Protein AF-A0A1A9VAU0-F1 (afdb_monomer_lite)

Radius of gyration: 25.45 Å; chains: 1; bounding box: 60×45×72 Å

pLDDT: mean 81.39, std 11.93, range [35.34, 95.38]

Secondary structure (DSSP, 8-state):
------HHHHHHHHHHHHHPPP-S---HHHHHHHHHHHHHHHHHTT-S-SS-EEEEEEES--SS--HHHHHHHT-TBTTB-SEEEEEEEE-S--S-HHHHHHHHHHTT--EEEE--TTTHHHHHTTHHHHHHHHHHHTTT----EEPPPEETT--HHHHHHHHHHHHHHHHHHHHHHHHHHGGGGGSHHHHHHHHHHHHHHHHTS-S--TT--EE--EE--------EEEEEEEEEETTTEEEEEEEEEE--

Organism: Glossina austeni (NCBI:txid7395)

Foldseek 3Di:
DQDDPDPVSVVVVVVVVVPDDDDDDDDPVVVLLVLLVVVVVCCVVVSDPVAQAEDEAEEQADPALPVVSCVVRAVPDPPHGRYAYEYEHEEDDHPHPPNSQVNRVVRQFYYYYHHDPVCCVVRVCVRVVSSCVVVLVVVPDWDKDKDDKDWPDDDVVVVVVVVVVVVVVLVVVLVVVCVVPPPVCVPPVNVVVSVVVVVVVVVPPDPPDPPTDIDMDIDIDDHDPFDFDFDFDQDQDPVPDTDTDTDTDGDD

InterPro domains:
  IPR002035 von Willebrand factor, type A [PS50234] (1-128)
  IPR036465 von Willebrand factor A-like domain superfamily [G3DSA:3.40.50.410] (2-128)
  IPR036465 von Willebrand factor A-like domain superfamily [SSF53300] (8-119)
  IPR051173 Voltage-dependent calcium channel subunit alpha-2/delta [PTHR10166] (4-236)

Sequence (252 aa):
MKPKANLGNVRELKEGIESVKTASIANFSAALTKAFEVLEQYKLDQRGSQCNQAIMIVSDGAPFSYEEIFEQYNWRELPYKPVRVFTYLIGKEVADVKDIKWMACANQGYYVHLMDTAEVREMVLNYIPVMARPLVLGRHDHPVIWTQVYADFVDLEMSDYLWQMKQNEDQREDILEYRRIGFRMLEPLEVRRREYRRMKEAWDQPTDSEAYQFLTTVSMPVYDRRTNANITELVLINEALWELRTREVLDQ

Structure (mmCIF, N/CA/C/O backbone):
data_AF-A0A1A9VAU0-F1
#
_entry.id   AF-A0A1A9VAU0-F1
#
loop_
_atom_site.group_PDB
_atom_site.id
_atom_site.type_symbol
_atom_site.label_atom_id
_atom_site.label_alt_id
_atom_site.label_comp_id
_atom_site.label_asym_id
_atom_site.label_entity_id
_atom_site.label_seq_id
_atom_site.pdbx_PDB_ins_code
_atom_site.Cartn_x
_atom_site.Cartn_y
_atom_site.Cartn_z
_atom_site.occupancy
_atom_site.B_iso_or_equiv
_atom_site.auth_seq_id
_atom_site.auth_comp_id
_atom_site.auth_asym_id
_atom_site.auth_atom_id
_atom_site.pdbx_PDB_model_num
ATOM 1 N N . MET A 1 1 ? 1.160 10.003 -16.240 1.00 47.25 1 MET A N 1
ATOM 2 C CA . MET A 1 1 ? 1.410 8.546 -16.317 1.00 47.25 1 MET A CA 1
ATOM 3 C C . MET A 1 1 ? 0.761 7.909 -15.089 1.00 47.25 1 MET A C 1
ATOM 5 O O . MET A 1 1 ? 0.902 8.487 -14.023 1.00 47.25 1 MET A O 1
ATOM 9 N N . LYS A 1 2 ? -0.041 6.838 -15.218 1.00 59.38 2 LYS A N 1
ATOM 10 C CA . LYS A 1 2 ? -0.690 6.185 -14.058 1.00 59.38 2 LYS A CA 1
ATOM 11 C C . LYS A 1 2 ? 0.339 5.256 -13.387 1.00 59.38 2 LYS A C 1
ATOM 13 O O . LYS A 1 2 ? 0.771 4.330 -14.078 1.00 59.38 2 LYS A O 1
ATOM 18 N N . PRO A 1 3 ? 0.756 5.466 -12.123 1.00 66.25 3 PRO A N 1
ATOM 19 C CA . PRO A 1 3 ? 1.647 4.528 -11.452 1.00 66.25 3 PRO A CA 1
ATOM 20 C C . PRO A 1 3 ? 0.896 3.213 -11.231 1.00 66.25 3 PRO A C 1
ATOM 22 O O . PRO A 1 3 ? -0.146 3.170 -10.581 1.00 66.25 3 PRO A O 1
ATOM 25 N N . LYS A 1 4 ? 1.396 2.144 -11.847 1.00 79.62 4 LYS A N 1
ATOM 26 C CA . LYS A 1 4 ? 0.910 0.772 -11.666 1.00 79.62 4 LYS A CA 1
ATOM 27 C C . LYS A 1 4 ? 1.929 0.002 -10.840 1.00 79.62 4 LYS A C 1
ATOM 29 O O . LYS A 1 4 ? 3.118 0.285 -10.944 1.00 79.62 4 LYS A O 1
ATOM 34 N N . ALA A 1 5 ? 1.499 -0.986 -10.067 1.00 82.88 5 ALA A N 1
ATOM 35 C CA . ALA A 1 5 ? 2.411 -1.884 -9.360 1.00 82.88 5 ALA A CA 1
ATOM 36 C C . ALA A 1 5 ? 3.036 -2.907 -10.334 1.00 82.88 5 ALA A C 1
ATOM 38 O O . ALA A 1 5 ? 2.771 -4.102 -10.260 1.00 82.88 5 ALA A O 1
ATOM 39 N N . ASN A 1 6 ? 3.817 -2.417 -11.296 1.00 85.44 6 ASN A N 1
ATOM 40 C CA . ASN A 1 6 ? 4.619 -3.237 -12.201 1.00 85.44 6 ASN A CA 1
ATOM 41 C C . ASN A 1 6 ? 5.951 -3.587 -11.522 1.00 85.44 6 ASN A C 1
ATOM 43 O O . ASN A 1 6 ? 6.397 -2.833 -10.659 1.00 85.44 6 ASN A O 1
ATOM 47 N N . LEU A 1 7 ? 6.622 -4.657 -11.964 1.00 81.62 7 LEU A N 1
ATOM 48 C CA . LEU A 1 7 ? 7.909 -5.097 -11.398 1.00 81.62 7 LEU A CA 1
ATOM 49 C C . LEU A 1 7 ? 8.933 -3.953 -11.273 1.00 81.62 7 LEU A C 1
ATOM 51 O O . LEU A 1 7 ? 9.519 -3.784 -10.210 1.00 81.62 7 LEU A O 1
ATOM 55 N N . GLY A 1 8 ? 9.062 -3.103 -12.300 1.00 81.25 8 GLY A N 1
ATOM 56 C CA . GLY A 1 8 ? 9.954 -1.936 -12.258 1.00 81.25 8 GLY A CA 1
ATOM 57 C C . GLY A 1 8 ? 9.592 -0.911 -11.174 1.00 81.25 8 GLY A C 1
ATOM 58 O O . GLY A 1 8 ? 10.460 -0.480 -10.427 1.00 81.25 8 GLY A O 1
ATOM 59 N N . ASN A 1 9 ? 8.307 -0.580 -11.021 1.00 87.44 9 ASN A N 1
ATOM 60 C CA . ASN A 1 9 ? 7.860 0.391 -10.013 1.00 87.44 9 ASN A CA 1
ATOM 61 C C . ASN A 1 9 ? 7.952 -0.182 -8.590 1.00 87.44 9 ASN A C 1
ATOM 63 O O . ASN A 1 9 ? 8.234 0.543 -7.642 1.00 87.44 9 ASN A O 1
ATOM 67 N N . VAL A 1 10 ? 7.697 -1.486 -8.429 1.00 86.94 10 VAL A N 1
ATOM 68 C CA . VAL A 1 10 ? 7.873 -2.182 -7.145 1.00 86.94 10 VAL A CA 1
ATOM 69 C C . VAL A 1 10 ? 9.343 -2.177 -6.745 1.00 86.94 10 VAL 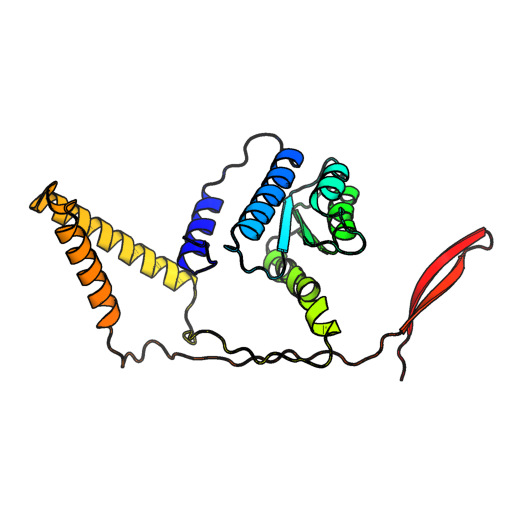A C 1
ATOM 71 O O . VAL A 1 10 ? 9.652 -1.939 -5.582 1.00 86.94 10 VAL A O 1
ATOM 74 N N . ARG A 1 11 ? 10.248 -2.407 -7.698 1.00 84.75 11 ARG A N 1
ATOM 75 C CA . ARG A 1 11 ? 11.689 -2.331 -7.468 1.00 84.75 11 ARG A CA 1
ATOM 76 C C . ARG A 1 11 ? 12.132 -0.927 -7.062 1.00 84.75 11 ARG A C 1
ATOM 78 O O . ARG A 1 11 ? 12.793 -0.791 -6.041 1.00 84.75 11 ARG A O 1
ATOM 85 N N . GLU A 1 12 ? 11.709 0.102 -7.794 1.00 87.31 12 GLU A N 1
ATOM 86 C CA . GLU A 1 12 ? 12.006 1.501 -7.451 1.00 87.31 12 GLU A CA 1
ATOM 87 C C . GLU A 1 12 ? 11.526 1.844 -6.031 1.00 87.31 12 GLU A C 1
ATOM 89 O O . GLU A 1 12 ? 12.237 2.481 -5.257 1.00 87.31 12 GLU A O 1
ATOM 94 N N . LEU A 1 13 ? 10.343 1.354 -5.645 1.00 89.50 13 LEU A N 1
ATOM 95 C CA . LEU A 1 13 ? 9.834 1.521 -4.287 1.00 89.50 13 LEU A CA 1
ATOM 96 C C . LEU A 1 13 ? 10.702 0.801 -3.242 1.00 89.50 13 LEU A C 1
ATOM 98 O O . LEU A 1 13 ? 10.943 1.369 -2.179 1.00 89.50 13 LEU A O 1
ATOM 102 N N . LYS A 1 14 ? 11.172 -0.423 -3.521 1.00 88.69 14 LYS A N 1
ATOM 103 C CA . LYS A 1 14 ? 12.074 -1.169 -2.623 1.00 88.69 14 LYS A CA 1
ATOM 104 C C . LYS A 1 14 ? 13.391 -0.421 -2.413 1.00 88.69 14 LYS A C 1
ATOM 106 O O . LYS A 1 14 ? 13.768 -0.187 -1.269 1.00 88.69 14 LYS A O 1
ATOM 111 N N . GLU A 1 15 ? 14.032 0.014 -3.497 1.00 87.94 15 GLU A N 1
ATOM 112 C CA . GLU A 1 15 ? 15.275 0.800 -3.452 1.00 87.94 15 GLU A CA 1
ATOM 113 C C . GLU A 1 15 ? 15.063 2.124 -2.693 1.00 87.94 15 GLU A C 1
ATOM 115 O O . GLU A 1 15 ? 15.885 2.534 -1.870 1.00 87.94 15 GLU A O 1
ATOM 120 N N . GLY A 1 16 ? 13.907 2.763 -2.900 1.00 88.12 16 GLY A N 1
ATOM 121 C CA . GLY A 1 16 ? 13.492 3.940 -2.147 1.00 88.12 16 GLY A CA 1
ATOM 122 C C . GLY A 1 16 ? 13.400 3.671 -0.644 1.00 88.12 16 GLY A C 1
ATOM 123 O O . GLY A 1 16 ? 13.968 4.436 0.133 1.00 88.12 16 GLY A O 1
ATOM 124 N N . ILE A 1 17 ? 12.747 2.579 -0.231 1.00 89.50 17 ILE A N 1
ATOM 125 C CA . ILE A 1 17 ? 12.590 2.190 1.182 1.00 89.50 17 ILE A CA 1
ATOM 126 C C . ILE A 1 17 ? 13.943 1.890 1.839 1.00 89.50 17 ILE A C 1
ATOM 128 O O . ILE A 1 17 ? 14.163 2.321 2.967 1.00 89.50 17 ILE A O 1
ATOM 132 N N . GLU A 1 18 ? 14.866 1.221 1.146 1.00 87.88 18 GLU A N 1
ATOM 133 C CA . GLU A 1 18 ? 16.217 0.953 1.666 1.00 87.88 18 GLU A CA 1
ATOM 134 C C . GLU A 1 18 ? 17.011 2.238 1.940 1.00 87.88 18 GLU A C 1
ATOM 136 O O . GLU A 1 18 ? 17.831 2.291 2.859 1.00 87.88 18 GLU A O 1
ATOM 141 N N . SER A 1 19 ? 16.749 3.301 1.171 1.00 85.31 19 SER A N 1
ATOM 142 C CA . SER A 1 19 ? 17.399 4.602 1.352 1.00 85.31 19 SER A CA 1
ATOM 143 C C . SER A 1 19 ? 16.814 5.441 2.501 1.00 85.31 19 SER A C 1
ATOM 145 O O . SER A 1 19 ? 17.446 6.409 2.943 1.00 85.31 19 SER A O 1
ATOM 147 N N . VAL A 1 20 ? 15.621 5.091 3.002 1.00 85.12 20 VAL A N 1
ATOM 148 C CA . VAL A 1 20 ? 14.928 5.848 4.052 1.00 85.12 20 VAL A CA 1
ATOM 149 C C . VAL A 1 20 ? 15.643 5.668 5.387 1.00 85.12 20 VAL A C 1
ATOM 151 O O . VAL A 1 20 ? 15.749 4.574 5.933 1.00 85.12 20 VAL A O 1
ATOM 154 N N . LYS A 1 21 ? 16.089 6.787 5.963 1.00 82.12 21 LYS A N 1
ATOM 155 C CA . LYS A 1 21 ? 16.628 6.842 7.324 1.00 82.12 21 LYS A CA 1
ATOM 156 C C . LYS A 1 21 ? 15.571 7.391 8.268 1.00 82.12 21 LYS A C 1
ATOM 158 O O . LYS A 1 21 ? 14.966 8.426 7.993 1.00 82.12 21 LYS A O 1
ATOM 163 N N . THR A 1 22 ? 15.382 6.731 9.403 1.00 77.75 22 THR A N 1
ATOM 164 C CA . THR A 1 22 ? 14.507 7.217 10.471 1.00 77.75 22 THR A CA 1
ATOM 165 C C . THR A 1 22 ? 15.122 8.463 11.102 1.00 77.75 22 THR A C 1
ATOM 167 O O . THR A 1 22 ? 16.218 8.402 11.662 1.00 77.75 22 THR A O 1
ATOM 170 N N . ALA A 1 23 ? 14.429 9.594 11.015 1.00 69.00 23 ALA A N 1
ATOM 171 C CA . ALA A 1 23 ? 14.831 10.833 11.663 1.00 69.00 23 ALA A CA 1
ATOM 172 C C . ALA A 1 23 ? 13.635 11.439 12.403 1.00 69.00 23 ALA A C 1
ATOM 174 O O . ALA A 1 23 ? 12.563 11.603 11.824 1.00 69.00 23 ALA A O 1
ATOM 175 N N . SER A 1 24 ? 13.859 11.833 13.661 1.00 73.75 24 SER A N 1
ATOM 176 C CA . SER A 1 24 ? 12.894 12.509 14.544 1.00 73.75 24 SER A CA 1
ATOM 177 C C . SER A 1 24 ? 11.614 11.717 14.876 1.00 73.75 24 SER A C 1
ATOM 179 O O . SER A 1 24 ? 11.490 10.537 14.561 1.00 73.75 24 SER A O 1
ATOM 181 N N . ILE A 1 25 ? 10.698 12.368 15.598 1.00 77.75 25 ILE A N 1
ATOM 182 C CA . ILE A 1 25 ? 9.444 11.799 16.104 1.00 77.75 25 ILE A CA 1
ATOM 183 C C . ILE A 1 25 ? 8.465 11.569 14.946 1.00 77.75 25 ILE A C 1
ATOM 185 O O . ILE A 1 25 ? 8.300 12.429 14.079 1.00 77.75 25 ILE A O 1
ATOM 189 N N . ALA A 1 26 ? 7.767 10.433 14.965 1.00 78.38 26 ALA A N 1
ATOM 190 C CA . ALA A 1 26 ? 6.744 10.111 13.979 1.00 78.38 26 ALA A CA 1
ATOM 191 C C . ALA A 1 26 ? 5.530 11.053 14.097 1.00 78.38 26 ALA A C 1
ATOM 193 O O . ALA A 1 26 ? 4.805 11.047 15.092 1.00 78.38 26 ALA A O 1
ATOM 194 N N . ASN A 1 27 ? 5.278 11.852 13.056 1.00 88.81 27 ASN A N 1
ATOM 195 C CA . ASN A 1 27 ? 4.082 12.689 12.964 1.00 88.81 27 ASN A CA 1
ATOM 196 C C . ASN A 1 27 ? 2.958 11.947 12.222 1.00 88.81 27 ASN A C 1
ATOM 198 O O . ASN A 1 27 ? 2.810 12.063 11.002 1.00 88.81 27 ASN A O 1
ATOM 202 N N . PHE A 1 28 ? 2.150 11.198 12.975 1.00 88.75 28 PHE A N 1
ATOM 203 C CA . PHE A 1 28 ? 1.009 10.450 12.439 1.00 88.75 28 PHE A CA 1
ATOM 204 C C . PHE A 1 28 ? -0.054 11.339 11.797 1.00 88.75 28 PHE A C 1
ATOM 206 O O . PHE A 1 28 ? -0.615 10.959 10.775 1.00 88.75 28 PHE A O 1
ATOM 213 N N . SER A 1 29 ? -0.314 12.526 12.354 1.00 90.81 29 SER A N 1
ATOM 214 C CA . SER A 1 29 ? -1.337 13.433 11.822 1.00 90.81 29 SER A CA 1
ATOM 215 C C . SER A 1 29 ? -1.000 13.874 10.395 1.00 90.81 29 SER A C 1
ATOM 217 O O . SER A 1 29 ? -1.824 13.747 9.484 1.00 90.81 29 SER A O 1
ATOM 219 N N . ALA A 1 30 ? 0.250 14.287 10.165 1.00 92.00 30 ALA A N 1
ATOM 220 C CA . ALA A 1 30 ? 0.721 14.656 8.833 1.00 92.00 30 ALA A CA 1
ATOM 221 C C . ALA A 1 30 ? 0.714 13.458 7.868 1.00 92.00 30 ALA A C 1
ATOM 223 O O . ALA A 1 30 ? 0.282 13.593 6.722 1.00 92.00 30 ALA A O 1
ATOM 224 N N . ALA A 1 31 ? 1.149 12.282 8.331 1.00 92.38 31 ALA A N 1
ATOM 225 C CA . ALA A 1 31 ? 1.194 11.072 7.514 1.00 92.38 31 ALA A CA 1
ATOM 226 C C . ALA A 1 31 ? -0.206 10.604 7.082 1.00 92.38 31 ALA A C 1
ATOM 228 O O . ALA A 1 31 ? -0.427 10.341 5.899 1.00 92.38 31 ALA A O 1
ATOM 229 N N . LEU A 1 32 ? -1.162 10.546 8.015 1.00 93.44 32 LEU A N 1
ATOM 230 C CA . LEU A 1 32 ? -2.543 10.144 7.741 1.00 93.44 32 LEU A CA 1
ATOM 231 C C . LEU A 1 32 ? -3.239 11.136 6.813 1.00 93.44 32 LEU A C 1
ATOM 233 O O . LEU A 1 32 ? -3.832 10.721 5.819 1.00 93.44 32 LEU A O 1
ATOM 237 N N . THR A 1 33 ? -3.107 12.436 7.085 1.00 94.50 33 THR A N 1
ATOM 238 C CA . THR A 1 33 ? -3.665 13.486 6.219 1.00 94.50 33 THR A CA 1
ATOM 239 C C . THR A 1 33 ? -3.127 13.340 4.798 1.00 94.50 33 THR A C 1
ATOM 241 O O . THR A 1 33 ? -3.898 13.292 3.840 1.00 94.50 33 THR A O 1
ATOM 244 N N . LYS A 1 34 ? -1.808 13.153 4.650 1.00 95.19 34 LYS A N 1
ATOM 245 C CA . LYS A 1 34 ? -1.199 12.981 3.331 1.00 95.19 34 LYS A CA 1
ATOM 246 C C . LYS A 1 34 ? -1.652 11.703 2.633 1.00 95.19 34 LYS A C 1
ATOM 248 O O . LYS A 1 34 ? -1.882 11.728 1.426 1.00 95.19 34 LYS A O 1
ATOM 253 N N . ALA A 1 35 ? -1.807 10.604 3.364 1.00 94.88 35 ALA A N 1
ATOM 254 C CA . ALA A 1 35 ? -2.309 9.354 2.806 1.00 94.88 35 ALA A CA 1
ATOM 255 C C . ALA A 1 35 ? -3.731 9.518 2.246 1.00 94.88 35 ALA A C 1
ATOM 257 O O . ALA A 1 35 ? -3.997 9.094 1.118 1.00 94.88 35 ALA A O 1
ATOM 258 N N . PHE A 1 36 ? -4.625 10.179 2.988 1.00 94.25 36 PHE A N 1
ATOM 259 C CA . PHE A 1 36 ? -5.985 10.447 2.524 1.00 94.25 36 PHE A CA 1
ATOM 260 C C . PHE A 1 36 ? -6.022 11.401 1.328 1.00 94.25 36 PHE A C 1
ATOM 262 O O . PHE A 1 36 ? -6.706 11.096 0.353 1.00 94.25 36 PHE A O 1
ATOM 269 N N . GLU A 1 37 ? -5.239 12.484 1.343 1.00 93.75 37 GLU A N 1
ATOM 270 C CA . GLU A 1 37 ? -5.120 13.395 0.197 1.00 93.75 37 GLU A CA 1
ATOM 271 C C . GLU A 1 37 ? -4.688 12.658 -1.073 1.00 93.75 37 GLU A C 1
ATOM 273 O O . GLU A 1 37 ? -5.261 12.857 -2.142 1.00 93.75 37 GLU A O 1
ATOM 278 N N . VAL A 1 38 ? -3.680 11.787 -0.967 1.00 92.62 38 VAL A N 1
ATOM 279 C CA . VAL A 1 38 ? -3.187 11.007 -2.106 1.00 92.62 38 VAL A CA 1
ATOM 280 C C . VAL A 1 38 ? -4.291 10.084 -2.627 1.00 92.62 38 VAL A C 1
ATOM 282 O O . VAL A 1 38 ? -4.563 10.067 -3.829 1.00 92.62 38 VAL A O 1
ATOM 285 N N . LEU A 1 39 ? -4.973 9.347 -1.746 1.00 91.25 39 LEU A N 1
ATOM 286 C CA . LEU A 1 39 ? -6.077 8.467 -2.145 1.00 91.25 39 LEU A CA 1
ATOM 287 C C . LEU A 1 39 ? -7.237 9.231 -2.799 1.00 91.25 39 LEU A C 1
ATOM 289 O O . LEU A 1 39 ? -7.821 8.735 -3.767 1.00 91.25 39 LEU A O 1
ATOM 293 N N . GLU A 1 40 ? -7.556 10.426 -2.305 1.00 89.75 40 GLU A N 1
ATOM 294 C CA . GLU A 1 40 ? -8.595 11.294 -2.86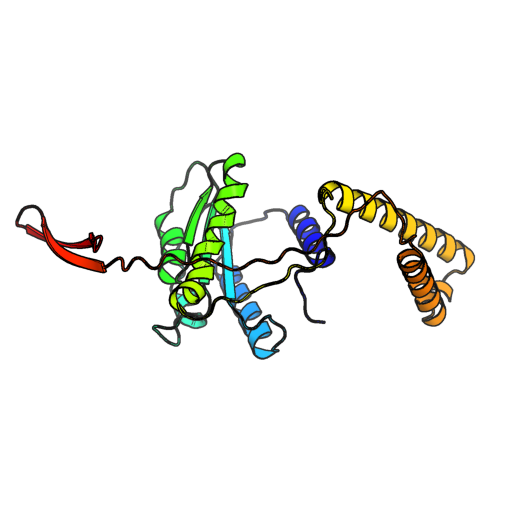0 1.00 89.75 40 GLU A CA 1
ATOM 295 C C . GLU A 1 40 ? -8.196 11.837 -4.238 1.00 89.75 40 GLU A C 1
ATOM 297 O O . GLU A 1 40 ? -8.975 11.726 -5.186 1.00 89.75 40 GLU A O 1
ATOM 302 N N . GLN A 1 41 ? -6.957 12.313 -4.399 1.00 90.62 41 GLN A N 1
ATOM 303 C CA . GLN A 1 41 ? -6.424 12.768 -5.688 1.00 90.62 41 GLN A CA 1
ATOM 304 C C . GLN A 1 41 ? -6.503 11.669 -6.752 1.00 90.62 41 GLN A C 1
ATOM 306 O O . GLN A 1 41 ? -7.015 11.898 -7.847 1.00 90.62 41 GLN A O 1
ATOM 311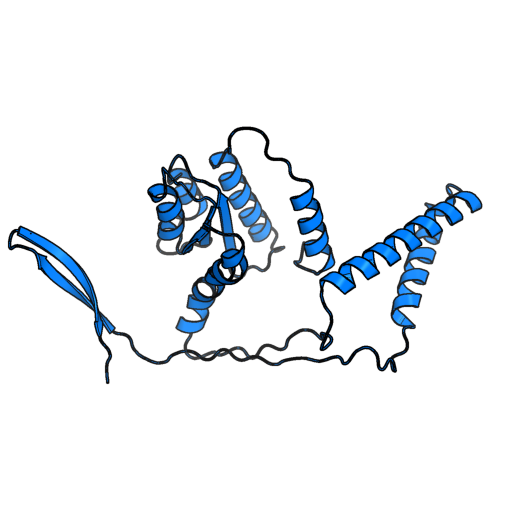 N N . TYR A 1 42 ? -6.071 10.445 -6.433 1.00 88.19 42 TYR A N 1
ATOM 312 C CA . TYR A 1 42 ? -6.131 9.325 -7.381 1.00 88.19 42 TYR A CA 1
ATOM 313 C C . TYR A 1 42 ? -7.558 8.879 -7.714 1.00 88.19 42 TYR A C 1
ATOM 315 O O . TYR A 1 42 ? -7.793 8.368 -8.820 1.00 88.19 42 TYR A O 1
ATOM 323 N N . LYS A 1 43 ? -8.498 9.063 -6.779 1.00 86.06 43 LYS A N 1
ATOM 324 C CA . LYS A 1 43 ? -9.927 8.807 -6.988 1.00 86.06 43 LYS A CA 1
ATOM 325 C C . LYS A 1 43 ? -10.530 9.841 -7.942 1.00 86.06 43 LYS A C 1
ATOM 327 O O . LYS A 1 43 ? -11.183 9.441 -8.905 1.00 86.06 43 LYS A O 1
ATOM 332 N N . LEU A 1 44 ? -10.264 11.130 -7.714 1.00 88.00 44 LEU A N 1
ATOM 333 C CA . LEU A 1 44 ? -10.745 12.246 -8.540 1.00 88.00 44 LEU A CA 1
ATOM 334 C C . LEU A 1 44 ? -10.178 12.197 -9.962 1.00 88.00 44 LEU A C 1
ATOM 336 O O . LEU A 1 44 ? -10.928 12.282 -10.932 1.00 88.00 44 LEU A O 1
ATOM 340 N N . ASP A 1 45 ? -8.873 11.962 -10.092 1.00 87.44 45 ASP A N 1
ATOM 341 C CA . ASP A 1 45 ? -8.185 11.884 -11.382 1.00 87.44 45 ASP A CA 1
ATOM 342 C C . ASP A 1 45 ? -8.578 10.645 -12.213 1.00 87.44 45 ASP A C 1
ATOM 344 O O . ASP A 1 45 ? -8.140 10.500 -13.358 1.00 87.44 45 ASP A O 1
ATOM 348 N N . GLN A 1 46 ? -9.324 9.694 -11.632 1.00 81.00 46 GLN A N 1
ATOM 349 C CA . GLN A 1 46 ? -9.592 8.367 -12.206 1.00 81.00 46 GLN A CA 1
ATOM 350 C C . GLN A 1 46 ? -8.312 7.641 -12.668 1.00 81.00 46 GLN A C 1
ATOM 352 O O . GLN A 1 46 ? -8.285 6.856 -13.627 1.00 81.00 46 GLN A O 1
ATOM 357 N N . ARG A 1 47 ? -7.194 7.936 -11.998 1.00 78.81 47 ARG A N 1
ATOM 358 C CA . ARG A 1 47 ? -5.874 7.358 -12.282 1.00 78.81 47 ARG A CA 1
ATOM 359 C C . ARG A 1 47 ? -5.572 6.136 -11.421 1.00 78.81 47 ARG A C 1
ATOM 361 O O . ARG A 1 47 ? -4.681 5.378 -11.793 1.00 78.81 47 ARG A O 1
ATOM 368 N N . GLY A 1 48 ? -6.313 5.937 -10.330 1.00 77.06 48 GLY A N 1
ATOM 369 C CA . GLY A 1 48 ? -6.247 4.731 -9.504 1.00 77.06 48 GLY A CA 1
ATOM 370 C C . GLY A 1 48 ? -6.967 3.523 -10.115 1.00 77.06 48 GLY A C 1
ATOM 371 O O . GLY A 1 48 ? -7.568 3.607 -11.185 1.00 77.06 48 GLY A O 1
ATOM 372 N N . SER A 1 49 ? -6.924 2.397 -9.401 1.00 77.56 49 SER A N 1
ATOM 373 C CA . SER A 1 49 ? -7.664 1.175 -9.751 1.00 77.56 49 SER A CA 1
ATOM 374 C C . SER A 1 49 ? -9.177 1.305 -9.558 1.00 77.56 49 SER A C 1
ATOM 376 O O . SER A 1 49 ? -9.906 0.477 -10.083 1.00 77.56 49 SER A O 1
ATOM 378 N N . GLN A 1 50 ? -9.641 2.316 -8.806 1.00 78.00 50 GLN A N 1
ATOM 379 C CA . GLN A 1 50 ? -11.051 2.521 -8.423 1.00 78.00 50 GLN A CA 1
ATOM 380 C C . GLN A 1 50 ? -11.706 1.305 -7.735 1.00 78.00 50 GLN A C 1
ATOM 382 O O . GLN A 1 50 ? -12.926 1.237 -7.625 1.00 78.00 50 GLN A O 1
ATOM 387 N N . CYS A 1 51 ? -10.894 0.365 -7.246 1.00 83.94 51 CYS A N 1
ATOM 388 C CA . CYS A 1 51 ? -11.339 -0.806 -6.500 1.00 83.94 51 CYS A CA 1
ATOM 389 C C . CYS A 1 51 ? -11.256 -0.520 -4.991 1.00 83.94 51 CYS A C 1
ATOM 391 O O . CYS A 1 51 ? -11.634 0.547 -4.511 1.00 83.94 51 CYS A O 1
ATOM 393 N N . ASN A 1 52 ? -10.718 -1.472 -4.230 1.00 87.00 52 ASN A N 1
ATOM 394 C CA . ASN A 1 52 ? -10.532 -1.335 -2.797 1.00 87.00 52 ASN A CA 1
ATOM 395 C C . ASN A 1 52 ? -9.413 -0.330 -2.489 1.00 87.00 52 ASN A C 1
ATOM 397 O O . ASN A 1 52 ? -8.297 -0.466 -2.995 1.00 87.00 52 ASN A O 1
ATOM 401 N N . GLN A 1 53 ? -9.701 0.640 -1.623 1.00 90.56 53 GLN A N 1
ATOM 402 C CA . GLN A 1 53 ? -8.707 1.564 -1.083 1.00 90.56 53 GLN A CA 1
ATOM 403 C C . GLN A 1 53 ? -8.306 1.108 0.319 1.00 90.56 53 GLN A C 1
ATOM 405 O O . GLN A 1 53 ? -9.156 0.754 1.140 1.00 90.56 53 GLN A O 1
ATOM 410 N N . ALA A 1 54 ? -7.006 1.100 0.593 1.00 93.44 54 ALA A N 1
ATOM 411 C CA . ALA A 1 54 ? -6.485 0.716 1.892 1.00 93.44 54 ALA A CA 1
ATOM 412 C C . ALA A 1 54 ? -5.250 1.536 2.264 1.00 93.44 54 ALA A C 1
ATOM 414 O O . ALA A 1 54 ? -4.474 1.933 1.396 1.00 93.44 54 ALA A O 1
ATOM 415 N N . ILE A 1 55 ? -5.077 1.748 3.564 1.00 95.06 55 ILE A N 1
ATOM 416 C CA . ILE A 1 55 ? -3.888 2.334 4.178 1.00 95.06 55 ILE A CA 1
ATOM 417 C C . ILE A 1 55 ? -3.301 1.272 5.103 1.00 95.06 55 ILE A C 1
ATOM 419 O O . ILE A 1 55 ? -4.024 0.684 5.905 1.00 95.06 55 ILE A O 1
ATOM 423 N N . MET A 1 56 ? -1.999 1.020 4.988 1.00 94.69 56 MET A N 1
ATOM 424 C CA . MET A 1 56 ? -1.262 0.140 5.892 1.00 94.69 56 MET A CA 1
ATOM 425 C C . MET A 1 56 ? -0.291 0.992 6.706 1.00 94.69 56 MET A C 1
ATOM 427 O O . MET A 1 56 ? 0.560 1.671 6.137 1.00 94.69 56 MET A O 1
ATOM 431 N N . ILE A 1 57 ? -0.442 0.977 8.026 1.00 92.25 57 ILE A N 1
ATOM 432 C CA . ILE A 1 57 ? 0.396 1.722 8.965 1.00 92.25 57 ILE A CA 1
ATOM 433 C C . ILE A 1 57 ? 1.356 0.731 9.602 1.00 92.25 57 ILE A C 1
ATOM 435 O O . ILE A 1 57 ? 0.913 -0.250 10.193 1.00 92.25 57 ILE A O 1
ATOM 439 N N . VAL A 1 58 ? 2.654 0.989 9.488 1.00 90.75 58 VAL A N 1
ATOM 440 C CA . VAL A 1 58 ? 3.706 0.187 10.118 1.00 90.75 58 VAL A CA 1
ATOM 441 C C . VAL A 1 58 ? 4.394 1.063 11.155 1.00 90.75 58 VAL A C 1
ATOM 443 O O . VAL A 1 58 ? 4.925 2.114 10.803 1.00 90.75 58 VAL A O 1
ATOM 446 N N . SER A 1 59 ? 4.339 0.674 12.428 1.00 89.00 59 SER A N 1
ATOM 447 C CA . SER A 1 59 ? 4.907 1.459 13.528 1.00 89.00 59 SER A CA 1
ATOM 448 C C . SER A 1 59 ? 5.181 0.595 14.761 1.00 89.00 59 SER A C 1
ATOM 450 O O . SER A 1 59 ? 4.653 -0.501 14.883 1.00 89.00 59 SER A O 1
ATOM 452 N N . ASP A 1 60 ? 6.014 1.081 15.670 1.00 87.38 60 ASP A N 1
ATOM 453 C CA . ASP A 1 60 ? 6.275 0.551 17.010 1.00 87.38 60 ASP A CA 1
ATOM 454 C C . ASP A 1 60 ? 5.234 0.971 18.066 1.00 87.38 60 ASP A C 1
ATOM 456 O O . ASP A 1 60 ? 5.170 0.370 19.138 1.00 87.38 60 ASP A O 1
ATOM 460 N N . GLY A 1 61 ? 4.366 1.939 17.759 1.00 85.06 61 GLY A N 1
ATOM 461 C CA . GLY A 1 61 ? 3.265 2.359 18.624 1.00 85.06 61 GLY A CA 1
ATOM 462 C C . GLY A 1 61 ? 2.596 3.646 18.143 1.00 85.06 61 GLY A C 1
ATOM 463 O O . GLY A 1 61 ? 3.152 4.391 17.342 1.00 85.06 61 GLY A O 1
ATOM 464 N N . ALA A 1 62 ? 1.390 3.931 18.633 1.00 83.75 62 ALA A N 1
ATOM 465 C CA . ALA A 1 62 ? 0.700 5.189 18.355 1.00 83.75 62 ALA A CA 1
ATOM 466 C C . ALA A 1 62 ? 0.427 5.915 19.677 1.00 83.75 62 ALA A C 1
ATOM 468 O O . ALA A 1 62 ? -0.118 5.290 20.582 1.00 83.75 62 ALA A O 1
ATOM 469 N N . PRO A 1 63 ? 0.766 7.211 19.801 1.00 82.56 63 PRO A N 1
ATOM 470 C CA . PRO A 1 63 ? 0.544 7.942 21.046 1.00 82.56 63 PRO A CA 1
ATOM 471 C C . PRO A 1 63 ? -0.938 8.271 21.285 1.00 82.56 63 PRO A C 1
ATOM 473 O O . PRO A 1 63 ? -1.314 8.541 22.419 1.00 82.56 63 PRO A O 1
ATOM 476 N N . PHE A 1 64 ? -1.758 8.294 20.224 1.00 85.06 64 PHE A N 1
ATOM 477 C CA . PHE A 1 64 ? -3.190 8.606 20.264 1.00 85.06 64 PHE A CA 1
ATOM 478 C C . PHE A 1 64 ? -3.949 7.870 19.145 1.00 85.06 64 PHE A C 1
ATOM 480 O O . PHE A 1 64 ? -3.350 7.387 18.182 1.00 85.06 64 PHE A O 1
ATOM 487 N N . SER A 1 65 ? -5.282 7.836 19.233 1.00 81.88 65 SER A N 1
ATOM 488 C CA . SER A 1 65 ? -6.182 7.173 18.273 1.00 81.88 65 SER A CA 1
ATOM 489 C C . SER A 1 65 ? -6.490 7.976 16.996 1.00 81.88 65 SER A C 1
ATOM 491 O O . SER A 1 65 ? -7.032 7.410 16.047 1.00 81.88 65 SER A O 1
ATOM 493 N N . TYR A 1 66 ? -6.148 9.273 16.952 1.00 89.69 66 TYR A N 1
ATOM 494 C CA . TYR A 1 66 ? -6.345 10.185 15.805 1.00 89.69 66 TYR A CA 1
ATOM 495 C C . TYR A 1 66 ? -7.754 10.139 15.171 1.00 89.69 66 TYR A C 1
ATOM 497 O O . TYR A 1 66 ? -7.906 10.301 13.959 1.00 89.69 66 TYR A O 1
ATOM 505 N N . GLU A 1 67 ? -8.783 9.925 15.996 1.00 91.19 67 GLU A N 1
ATOM 506 C CA . GLU A 1 67 ? -10.192 9.770 15.597 1.00 91.19 67 GLU A CA 1
ATOM 507 C C . GLU A 1 67 ? -10.692 10.891 14.678 1.00 91.19 67 GLU A C 1
ATOM 509 O O . GLU A 1 67 ? -11.271 10.610 13.630 1.00 91.19 67 GLU A O 1
ATOM 514 N N . GLU A 1 68 ? -10.365 12.141 15.009 1.00 92.56 68 GLU A N 1
ATOM 515 C CA . GLU A 1 68 ? -10.774 13.345 14.271 1.00 92.56 68 GLU A CA 1
ATOM 516 C C . GLU A 1 68 ? -10.431 13.272 12.770 1.00 92.56 68 GLU A C 1
ATOM 518 O O . GLU A 1 68 ? -11.207 13.700 11.913 1.00 92.56 68 GLU A O 1
ATOM 523 N N . ILE A 1 69 ? -9.283 12.676 12.424 1.00 92.75 69 ILE A N 1
ATOM 524 C CA . ILE A 1 69 ? -8.843 12.536 11.029 1.00 92.75 69 ILE A CA 1
ATOM 525 C C . ILE A 1 69 ? -9.706 11.492 10.308 1.00 92.75 69 ILE A C 1
ATOM 527 O O . ILE A 1 69 ? -10.115 11.691 9.161 1.00 92.75 69 ILE A O 1
ATOM 531 N N . PHE A 1 70 ? -10.019 10.376 10.968 1.00 93.69 70 PHE A N 1
ATOM 532 C CA . PHE A 1 70 ? -10.862 9.336 10.377 1.00 93.69 70 PHE A CA 1
ATOM 533 C C . PHE A 1 70 ? -12.308 9.801 10.208 1.00 93.69 70 PHE A C 1
ATO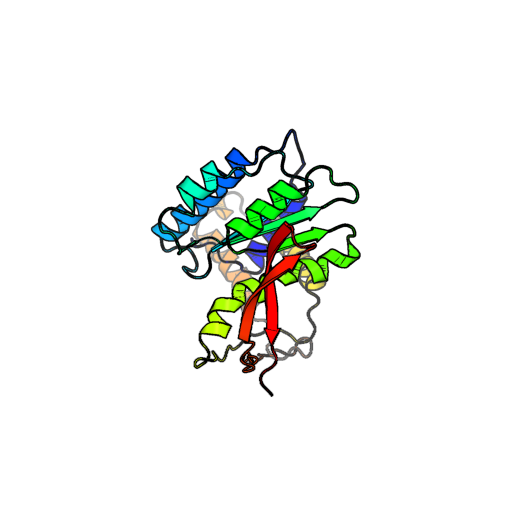M 535 O O . PHE A 1 70 ? -12.917 9.500 9.179 1.00 93.69 70 PHE A O 1
ATOM 542 N N . GLU A 1 71 ? -12.827 10.585 11.151 1.00 92.50 71 GLU A N 1
ATOM 543 C CA . GLU A 1 71 ? -14.134 11.232 11.036 1.00 92.50 71 GLU A CA 1
ATOM 544 C C . GLU A 1 71 ? -14.201 12.155 9.819 1.00 92.50 71 GLU A C 1
ATOM 546 O O . GLU A 1 71 ? -15.104 12.037 8.985 1.00 92.50 71 GLU A O 1
ATOM 551 N N . GLN A 1 72 ? -13.198 13.023 9.666 1.00 91.81 72 GLN A N 1
ATOM 552 C CA . GLN A 1 72 ? -13.167 14.011 8.595 1.00 91.81 72 GLN A CA 1
ATOM 553 C C . GLN A 1 72 ? -13.011 13.391 7.201 1.00 91.81 72 GLN A C 1
ATOM 555 O O . GLN A 1 72 ? -13.608 13.896 6.245 1.00 91.81 72 GLN A O 1
ATOM 560 N N . TYR A 1 73 ? -12.193 12.345 7.048 1.00 91.25 73 TYR A N 1
ATOM 561 C CA . TYR A 1 73 ? -11.846 11.794 5.731 1.00 91.25 73 TYR A CA 1
ATOM 562 C C . TYR A 1 73 ? -12.599 10.511 5.370 1.00 91.25 73 TYR A C 1
ATOM 564 O O . TYR A 1 73 ? -12.954 10.332 4.206 1.00 91.25 73 TYR A O 1
ATOM 572 N N . ASN A 1 74 ? -12.860 9.619 6.331 1.00 91.94 74 ASN A N 1
ATOM 573 C CA . ASN A 1 74 ? -13.357 8.269 6.050 1.00 91.94 74 ASN A CA 1
ATOM 574 C C . ASN A 1 74 ? -14.800 8.029 6.524 1.00 91.94 74 ASN A C 1
ATOM 576 O O . ASN A 1 74 ? -15.496 7.216 5.923 1.00 91.94 74 ASN A O 1
ATOM 580 N N . TRP A 1 75 ? -15.278 8.698 7.582 1.00 92.12 75 TRP A N 1
ATOM 581 C CA . TRP A 1 75 ? -16.603 8.422 8.177 1.00 92.12 75 TRP A CA 1
ATOM 582 C C . TRP A 1 75 ? -17.699 9.416 7.772 1.00 92.12 75 TRP A C 1
ATOM 584 O O . TRP A 1 75 ? -18.728 9.505 8.436 1.00 92.12 75 TRP A O 1
ATOM 594 N N . ARG A 1 76 ? -17.522 10.123 6.649 1.00 86.81 76 ARG A N 1
ATOM 595 C CA . ARG A 1 76 ? -18.516 11.082 6.132 1.00 86.81 76 ARG A CA 1
ATOM 596 C C . ARG A 1 76 ? -19.888 10.451 5.858 1.00 86.81 76 ARG A C 1
ATOM 598 O O . ARG A 1 76 ? -20.904 11.109 6.046 1.00 86.81 76 ARG A O 1
ATOM 605 N N . GLU A 1 77 ? -19.919 9.193 5.415 1.00 85.12 77 GLU A N 1
ATOM 606 C CA . GLU A 1 77 ? -21.134 8.503 4.953 1.00 85.12 77 GLU A CA 1
ATOM 607 C C . GLU A 1 77 ? -21.333 7.155 5.667 1.00 85.12 77 GLU A C 1
ATOM 609 O O . GLU A 1 77 ? -21.333 6.09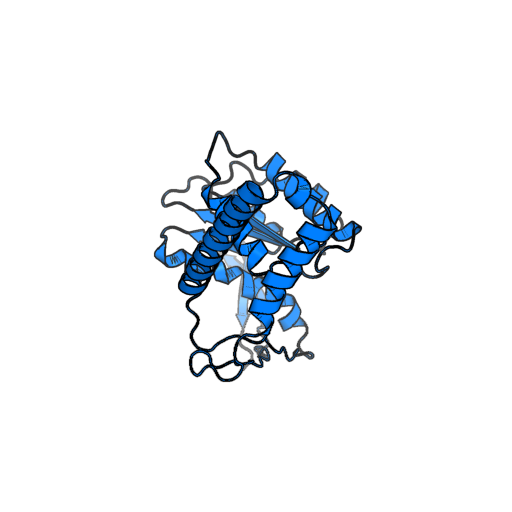1 5.050 1.00 85.12 77 GLU A O 1
ATOM 614 N N . LEU A 1 78 ? -21.499 7.165 6.993 1.00 84.25 78 LEU A N 1
ATOM 615 C CA . LEU A 1 78 ? -21.775 5.935 7.747 1.00 84.25 78 LEU A CA 1
ATOM 616 C C . LEU A 1 78 ? -23.073 5.252 7.259 1.00 84.25 78 LEU A C 1
ATOM 618 O O . LEU A 1 78 ? -24.075 5.935 7.046 1.00 84.25 78 LEU A O 1
ATOM 622 N N . PRO A 1 79 ? -23.096 3.910 7.105 1.00 82.62 79 PRO A N 1
ATOM 623 C CA . PRO A 1 79 ? -22.103 2.919 7.552 1.00 82.62 79 PRO A CA 1
ATOM 624 C C . PRO A 1 79 ? -20.972 2.623 6.546 1.00 82.62 79 PRO A C 1
ATOM 626 O O . PRO A 1 79 ? -20.149 1.737 6.796 1.00 82.62 79 PRO A O 1
ATOM 629 N N . TYR A 1 80 ? -20.927 3.315 5.408 1.00 85.56 80 TYR A N 1
ATOM 630 C CA . TYR A 1 80 ? -19.936 3.091 4.364 1.00 85.56 80 TYR A CA 1
ATOM 631 C C . TYR A 1 80 ? -18.602 3.767 4.712 1.00 85.56 80 TYR A C 1
ATOM 633 O O . TYR A 1 80 ? -18.530 4.963 4.980 1.00 85.56 80 TYR A O 1
ATOM 641 N N . LYS A 1 81 ? -17.527 2.974 4.716 1.00 89.75 81 LYS A N 1
ATOM 642 C CA . LYS A 1 81 ? -16.154 3.433 4.966 1.00 89.75 81 LYS A CA 1
ATOM 643 C C . LYS A 1 81 ? -15.302 3.067 3.746 1.00 89.75 81 LYS A C 1
ATOM 645 O O . LYS A 1 81 ? -14.981 1.888 3.587 1.00 89.75 81 LYS A O 1
ATOM 650 N N . PRO A 1 82 ? -14.986 4.020 2.849 1.00 88.50 82 PRO A N 1
ATOM 651 C CA . PRO A 1 82 ? -14.326 3.719 1.578 1.00 88.50 82 PRO A CA 1
ATOM 652 C C . PRO A 1 82 ? -12.893 3.202 1.741 1.00 88.50 82 PRO A C 1
ATOM 654 O O . PRO A 1 82 ? -12.440 2.395 0.929 1.00 88.50 82 PRO A O 1
ATOM 657 N N . VAL A 1 83 ? -12.177 3.652 2.776 1.00 92.75 83 VAL A N 1
ATOM 658 C CA . VAL A 1 83 ? -10.774 3.297 3.009 1.00 92.75 83 VAL A CA 1
ATOM 659 C C . VAL A 1 83 ? -10.660 2.352 4.200 1.00 92.75 83 VAL A C 1
ATOM 661 O O . VAL A 1 83 ? -11.120 2.662 5.300 1.00 92.75 83 VAL A O 1
ATOM 664 N N . ARG A 1 84 ? -10.003 1.207 3.997 1.00 94.12 84 ARG A N 1
ATOM 665 C CA . ARG A 1 84 ? -9.676 0.264 5.079 1.00 94.12 84 ARG A CA 1
ATOM 666 C C . ARG A 1 84 ? -8.312 0.566 5.676 1.00 94.12 84 ARG A C 1
ATOM 668 O O . ARG A 1 84 ? -7.369 0.817 4.933 1.00 94.12 84 ARG A O 1
ATOM 675 N N . VAL A 1 85 ? -8.185 0.504 6.999 1.00 94.75 85 VAL A N 1
ATOM 676 C CA . VAL A 1 85 ? -6.913 0.799 7.681 1.00 94.75 85 VAL A CA 1
ATOM 677 C C . VAL A 1 85 ? -6.373 -0.452 8.354 1.00 94.75 85 VAL A C 1
ATOM 679 O O . VAL A 1 85 ? -6.990 -0.992 9.266 1.00 94.75 85 VAL A O 1
ATOM 682 N N . PHE A 1 86 ? -5.212 -0.907 7.905 1.00 95.38 86 PHE A N 1
ATOM 683 C CA . PHE A 1 86 ? -4.471 -2.009 8.503 1.00 95.38 86 PHE A CA 1
ATOM 684 C C . PHE A 1 86 ? -3.325 -1.454 9.332 1.00 95.38 86 PHE A C 1
ATOM 686 O O . PHE A 1 86 ? -2.655 -0.510 8.914 1.00 95.38 86 PHE A O 1
ATOM 693 N N . THR A 1 87 ? -3.082 -2.048 10.491 1.00 93.31 87 THR A N 1
ATOM 694 C CA . THR A 1 87 ? -2.031 -1.593 11.401 1.00 93.31 87 THR A CA 1
ATOM 695 C C . THR A 1 87 ? -1.115 -2.748 11.766 1.00 93.31 87 THR A C 1
ATOM 697 O O . THR A 1 87 ? -1.580 -3.765 12.285 1.00 93.31 87 THR A O 1
ATOM 700 N N . TYR A 1 88 ? 0.175 -2.558 11.528 1.00 92.50 88 TYR A N 1
ATOM 701 C CA . TYR A 1 88 ? 1.250 -3.478 11.851 1.00 92.50 88 TYR A CA 1
ATOM 702 C C . TYR A 1 88 ? 2.097 -2.860 12.950 1.00 92.50 88 TYR A C 1
ATOM 704 O O . TYR A 1 88 ? 2.738 -1.827 12.751 1.00 92.50 88 TYR A O 1
ATOM 712 N N . LEU A 1 89 ? 2.068 -3.502 14.108 1.00 90.88 89 LEU A N 1
ATOM 713 C CA . LEU A 1 89 ? 2.840 -3.101 15.264 1.00 90.88 89 LEU A CA 1
ATOM 714 C C . LEU A 1 89 ? 4.142 -3.898 15.301 1.00 90.88 89 LEU A C 1
ATOM 716 O O . LEU A 1 89 ? 4.075 -5.121 15.365 1.00 90.88 89 LEU A O 1
ATOM 720 N N . ILE A 1 90 ? 5.298 -3.241 15.260 1.00 89.38 90 ILE A N 1
ATOM 721 C CA . ILE A 1 90 ? 6.612 -3.897 15.272 1.00 89.38 90 ILE A CA 1
ATOM 722 C C . ILE A 1 90 ? 7.299 -3.633 16.607 1.00 89.38 90 ILE A C 1
ATOM 724 O O . ILE A 1 90 ? 7.560 -2.487 16.950 1.00 89.38 90 ILE A O 1
ATOM 728 N N . GLY A 1 91 ? 7.654 -4.688 17.336 1.00 85.38 91 GLY A N 1
ATOM 729 C CA . GLY A 1 91 ? 8.437 -4.553 18.564 1.00 85.38 91 GLY A CA 1
ATOM 730 C C . GLY A 1 91 ? 8.082 -5.591 19.620 1.00 85.38 91 GLY A C 1
ATOM 731 O O . GLY A 1 91 ? 6.961 -6.095 19.669 1.00 85.38 91 GLY A O 1
ATOM 732 N N . LYS A 1 92 ? 9.057 -5.914 20.476 1.00 78.75 92 LYS A N 1
ATOM 733 C CA . LYS A 1 92 ? 8.901 -6.897 21.562 1.00 78.75 92 LYS A CA 1
ATOM 734 C C . LYS A 1 92 ? 8.213 -6.317 22.798 1.00 78.75 92 LYS A C 1
ATOM 736 O O . LYS A 1 92 ? 7.481 -7.030 23.474 1.00 78.75 92 LYS A O 1
ATOM 741 N N . GLU A 1 93 ? 8.430 -5.036 23.072 1.00 66.44 93 GLU A N 1
ATOM 742 C CA . GLU A 1 93 ? 7.818 -4.308 24.182 1.00 66.44 93 GLU A CA 1
ATOM 743 C C . GLU A 1 93 ? 6.927 -3.217 23.606 1.00 66.44 93 GLU A C 1
ATOM 745 O O . GLU A 1 93 ? 7.390 -2.400 22.813 1.00 66.44 93 GLU A O 1
ATOM 750 N N . VAL A 1 94 ? 5.648 -3.216 23.980 1.00 63.31 94 VAL A N 1
ATOM 751 C CA . VAL A 1 94 ? 4.704 -2.217 23.484 1.00 63.31 94 VAL A CA 1
ATOM 752 C C . VAL A 1 94 ? 3.905 -1.655 24.648 1.00 63.31 94 VAL A C 1
ATOM 754 O O . VAL A 1 94 ? 3.154 -2.384 25.295 1.00 63.31 94 VAL A O 1
ATOM 757 N N . ALA A 1 95 ? 4.065 -0.357 24.903 1.00 59.78 95 ALA A N 1
ATOM 758 C CA . ALA A 1 95 ? 3.313 0.350 25.934 1.00 59.78 95 ALA A CA 1
ATOM 759 C C . ALA A 1 95 ? 1.865 0.655 25.494 1.00 59.78 95 ALA A C 1
ATOM 761 O O . ALA A 1 95 ? 0.955 0.550 26.310 1.00 59.78 95 ALA A O 1
ATOM 762 N N . ASP A 1 96 ? 1.624 0.909 24.199 1.00 67.88 96 ASP A N 1
ATOM 763 C CA . ASP A 1 96 ? 0.352 1.473 23.720 1.00 67.88 96 ASP A CA 1
ATOM 764 C C . ASP A 1 96 ? -0.248 0.693 22.531 1.00 67.88 96 ASP A C 1
ATOM 766 O O . ASP A 1 96 ? -0.265 1.129 21.380 1.00 67.88 96 ASP A O 1
ATOM 770 N N . VAL A 1 97 ? -0.781 -0.504 22.811 1.00 82.75 97 VAL A N 1
ATOM 771 C CA . VAL A 1 97 ? -1.473 -1.352 21.810 1.00 82.75 97 VAL A CA 1
ATOM 772 C C . VAL A 1 97 ? -2.911 -0.887 21.544 1.00 82.75 97 VAL A C 1
ATOM 774 O O . VAL A 1 97 ? -3.484 -1.157 20.485 1.00 82.75 97 VAL A O 1
ATOM 777 N N . LYS A 1 98 ? -3.535 -0.218 22.517 1.00 88.06 98 LYS A N 1
ATOM 778 C CA . LYS A 1 98 ? -4.971 0.083 22.494 1.00 88.06 98 LYS A CA 1
ATOM 779 C C . LYS A 1 98 ? -5.350 0.966 21.306 1.00 88.06 98 LYS A C 1
ATOM 781 O O . LYS A 1 98 ? -6.276 0.622 20.574 1.00 88.06 98 LYS A O 1
ATOM 786 N N . ASP A 1 99 ? -4.617 2.052 21.102 1.00 89.75 99 ASP A N 1
ATOM 787 C CA . ASP A 1 99 ? -4.972 3.067 20.112 1.00 89.75 99 ASP A CA 1
ATOM 788 C C . ASP A 1 99 ? -4.701 2.587 18.690 1.00 89.75 99 ASP A C 1
ATOM 790 O O . ASP A 1 99 ? -5.552 2.728 17.811 1.00 89.75 99 ASP A O 1
ATOM 794 N N . ILE A 1 100 ? -3.572 1.907 18.474 1.00 89.75 100 ILE A N 1
ATOM 795 C CA . ILE A 1 100 ? -3.248 1.346 17.161 1.00 89.75 100 ILE A CA 1
ATOM 796 C C . ILE A 1 100 ? -4.254 0.261 16.752 1.00 89.75 100 ILE A C 1
ATOM 798 O O . ILE A 1 100 ? -4.732 0.239 15.617 1.00 89.75 100 ILE A O 1
ATOM 802 N N . LYS A 1 101 ? -4.666 -0.591 17.700 1.00 91.81 101 LYS A N 1
ATOM 803 C CA . LYS A 1 101 ? -5.703 -1.600 17.471 1.00 91.81 101 LYS A CA 1
ATOM 804 C C . LYS A 1 101 ? -7.058 -0.950 17.197 1.00 91.81 101 LYS A C 1
ATOM 806 O O . LYS A 1 101 ? -7.780 -1.394 16.303 1.00 91.81 101 LYS A O 1
ATOM 811 N N . TRP A 1 102 ? -7.398 0.102 17.940 1.00 92.19 102 TRP A N 1
ATOM 812 C CA . TRP A 1 102 ? -8.641 0.842 17.749 1.00 92.19 102 TRP A CA 1
ATOM 813 C C . TRP A 1 102 ? -8.723 1.449 16.343 1.00 92.19 102 TRP A C 1
ATOM 815 O O . TRP A 1 102 ? -9.750 1.283 15.686 1.00 92.19 102 TRP A O 1
ATOM 825 N N . MET A 1 103 ? -7.632 2.031 15.826 1.00 92.12 103 MET A N 1
ATOM 826 C CA . MET A 1 103 ? -7.587 2.588 14.465 1.00 92.12 103 MET A CA 1
ATOM 827 C C . MET A 1 103 ? -7.939 1.551 13.388 1.00 92.12 103 MET A C 1
ATOM 829 O O . MET A 1 103 ? -8.694 1.855 12.460 1.00 92.12 103 MET A O 1
ATOM 833 N N . ALA A 1 104 ? -7.446 0.315 13.516 1.00 93.62 104 ALA A N 1
ATOM 834 C CA . ALA A 1 104 ? -7.787 -0.764 12.588 1.00 93.62 104 ALA A CA 1
ATOM 835 C C . ALA A 1 104 ? -9.245 -1.227 12.735 1.00 93.62 104 ALA A C 1
ATOM 837 O O . ALA A 1 104 ? -9.961 -1.370 11.738 1.00 93.62 104 ALA A O 1
ATOM 838 N N . CYS A 1 105 ? -9.705 -1.435 13.973 1.00 92.19 105 CYS A N 1
ATOM 839 C CA . CYS A 1 105 ? -11.071 -1.874 14.264 1.00 92.19 105 CYS A CA 1
ATOM 840 C C . CYS A 1 105 ? -12.115 -0.866 13.767 1.00 92.19 105 CYS A C 1
ATOM 842 O O . CYS A 1 105 ? -13.096 -1.249 13.126 1.00 92.19 105 CYS A O 1
ATOM 844 N N . ALA A 1 106 ? -11.886 0.424 14.010 1.00 93.00 106 ALA A N 1
ATOM 845 C CA . ALA A 1 106 ? -12.814 1.479 13.639 1.00 93.00 106 ALA A CA 1
ATOM 846 C C . ALA A 1 106 ? -12.926 1.654 12.113 1.00 93.00 106 ALA A C 1
ATOM 848 O O . ALA A 1 106 ? -13.970 2.075 11.620 1.00 93.00 106 ALA A O 1
ATOM 849 N N . ASN A 1 107 ? -11.911 1.267 11.336 1.00 93.12 107 ASN A N 1
ATOM 850 C CA . ASN A 1 107 ? -11.870 1.437 9.879 1.00 93.12 107 ASN A CA 1
ATOM 851 C C . ASN A 1 107 ? -11.988 0.117 9.092 1.00 93.12 107 ASN A C 1
ATOM 853 O O . ASN A 1 107 ? -11.465 0.012 7.985 1.00 93.12 107 ASN A O 1
ATOM 857 N N . GLN A 1 108 ? -12.672 -0.897 9.641 1.00 91.25 108 GLN A N 1
ATOM 858 C CA . GLN A 1 108 ? -12.924 -2.188 8.968 1.00 91.25 108 GLN A CA 1
ATOM 859 C C . GLN A 1 108 ? -11.655 -2.903 8.458 1.00 91.25 108 GLN A C 1
ATOM 861 O O . GLN A 1 108 ? -11.699 -3.622 7.455 1.00 91.25 108 GLN A O 1
ATOM 866 N N . GLY A 1 109 ? -10.520 -2.699 9.124 1.00 93.19 109 GLY A N 1
ATOM 867 C CA . GLY A 1 109 ? -9.264 -3.349 8.775 1.00 93.19 109 GLY A CA 1
ATOM 868 C C . GLY A 1 109 ? -8.890 -4.472 9.731 1.00 93.19 109 GLY A C 1
ATOM 869 O O . GLY A 1 109 ? -9.751 -5.187 10.252 1.00 93.19 109 GLY A O 1
ATOM 870 N N . TYR A 1 110 ? -7.585 -4.651 9.922 1.00 93.69 110 TYR A N 1
ATOM 871 C CA . TYR A 1 110 ? -7.025 -5.693 10.776 1.00 93.69 110 TYR A CA 1
ATOM 872 C C . TYR A 1 110 ? -5.744 -5.221 11.453 1.00 93.69 110 TYR A C 1
ATOM 874 O O . TYR A 1 110 ? -4.969 -4.455 10.876 1.00 93.69 110 TYR A O 1
ATOM 882 N N . TYR A 1 111 ? -5.557 -5.687 12.682 1.00 93.06 111 TYR A N 1
ATOM 883 C CA . TYR A 1 111 ? -4.403 -5.386 13.512 1.00 93.06 111 TYR A CA 1
ATOM 884 C C . TYR A 1 111 ? -3.515 -6.623 13.612 1.00 93.06 111 TYR A C 1
ATOM 886 O O . TYR A 1 111 ? -4.004 -7.722 13.878 1.00 93.06 111 TYR A O 1
ATOM 894 N N . VAL A 1 112 ? -2.215 -6.425 13.414 1.00 91.94 112 VAL A N 1
ATOM 895 C CA . VAL A 1 112 ? -1.194 -7.469 13.472 1.00 91.94 112 VAL A CA 1
ATOM 896 C C . VAL A 1 112 ? -0.056 -6.985 14.361 1.00 91.94 112 VAL A C 1
ATOM 898 O O . VAL A 1 112 ? 0.436 -5.870 14.189 1.00 91.94 112 VAL A O 1
ATOM 901 N N . HIS A 1 113 ? 0.379 -7.832 15.291 1.00 90.50 113 HIS A N 1
ATOM 902 C CA . HIS A 1 113 ? 1.582 -7.606 16.090 1.00 90.50 113 HIS A CA 1
ATOM 903 C C . HIS A 1 113 ? 2.714 -8.483 15.560 1.00 90.50 113 HIS A C 1
ATOM 905 O O . HIS A 1 113 ? 2.530 -9.684 15.394 1.00 90.50 113 HIS A O 1
ATOM 911 N N . LEU A 1 114 ? 3.852 -7.869 15.258 1.00 89.62 114 LEU A N 1
ATOM 912 C CA . LEU A 1 114 ? 5.054 -8.497 14.728 1.00 89.62 114 LEU A CA 1
ATOM 913 C C . LEU A 1 114 ? 6.150 -8.417 15.794 1.00 89.62 114 LEU A C 1
ATOM 915 O O . LEU A 1 114 ? 6.694 -7.341 16.063 1.00 89.62 114 LEU A O 1
ATOM 919 N N . MET A 1 115 ? 6.470 -9.559 16.404 1.00 86.06 115 MET A N 1
ATOM 920 C CA . MET A 1 115 ? 7.549 -9.659 17.393 1.00 86.06 115 MET A CA 1
ATOM 921 C C . MET A 1 115 ? 8.873 -10.093 16.762 1.00 86.06 115 MET A C 1
ATOM 923 O O . MET A 1 115 ? 9.934 -9.610 17.168 1.00 86.06 115 MET A O 1
ATOM 927 N N . ASP A 1 116 ? 8.810 -11.002 15.787 1.00 86.38 116 ASP A N 1
ATOM 928 C CA . ASP A 1 116 ? 9.974 -11.578 15.119 1.00 86.38 116 ASP A CA 1
ATOM 929 C C . ASP A 1 116 ? 9.897 -11.433 13.593 1.00 86.38 116 ASP A C 1
ATOM 931 O O . ASP A 1 116 ? 8.831 -11.415 12.980 1.00 86.38 116 ASP A O 1
ATOM 935 N N . THR A 1 117 ? 11.070 -11.360 12.974 1.00 85.56 117 THR A N 1
ATOM 936 C CA . THR A 1 117 ? 11.266 -11.296 11.523 1.00 85.56 117 THR A CA 1
ATOM 937 C C . THR A 1 117 ? 10.821 -12.570 10.806 1.00 85.56 117 THR A C 1
ATOM 939 O O . THR A 1 117 ? 10.377 -12.493 9.660 1.00 85.56 117 THR A O 1
ATOM 942 N N . ALA A 1 118 ? 10.880 -13.726 11.476 1.00 86.44 118 ALA A N 1
ATOM 943 C CA . ALA A 1 118 ? 10.429 -14.998 10.917 1.00 86.44 118 ALA A CA 1
ATOM 944 C C . ALA A 1 118 ? 8.914 -15.013 10.640 1.00 86.44 118 ALA A C 1
ATOM 946 O O . ALA A 1 118 ? 8.476 -15.564 9.632 1.00 86.44 118 ALA A O 1
ATOM 947 N N . GLU A 1 119 ? 8.121 -14.344 11.481 1.00 85.12 119 GLU A N 1
ATOM 948 C CA . GLU A 1 119 ? 6.654 -14.313 11.385 1.00 85.12 119 GLU A CA 1
ATOM 949 C C . GLU A 1 119 ? 6.141 -13.351 10.303 1.00 85.12 119 GLU A C 1
ATOM 951 O O . GLU A 1 119 ? 5.008 -13.476 9.835 1.00 85.12 119 GLU A O 1
ATOM 956 N N . VAL A 1 120 ? 6.971 -12.393 9.866 1.00 87.94 120 VAL A N 1
ATOM 957 C CA . VAL A 1 120 ? 6.568 -11.303 8.958 1.00 87.94 120 VAL A CA 1
ATOM 958 C C . VAL A 1 120 ? 5.948 -11.834 7.668 1.00 87.94 120 VAL A C 1
ATOM 960 O O . VAL A 1 120 ? 4.945 -11.294 7.202 1.00 87.94 120 VAL A O 1
ATOM 963 N N . ARG A 1 121 ? 6.506 -12.909 7.098 1.00 86.62 121 ARG A N 1
ATOM 964 C CA . ARG A 1 121 ? 6.047 -13.466 5.814 1.00 86.62 121 ARG A CA 1
ATOM 965 C C . ARG A 1 121 ? 4.595 -13.935 5.864 1.00 86.62 121 ARG A C 1
ATOM 967 O O . ARG A 1 121 ? 3.846 -13.677 4.928 1.00 86.62 121 ARG A O 1
ATOM 974 N N . GLU A 1 122 ? 4.196 -14.584 6.950 1.00 86.81 122 GLU A N 1
ATOM 975 C CA . GLU A 1 122 ? 2.831 -15.091 7.116 1.00 86.81 122 GLU A CA 1
ATOM 976 C C . GLU A 1 122 ? 1.891 -13.980 7.581 1.00 86.81 122 GLU A C 1
ATOM 978 O O . GLU A 1 122 ? 0.804 -13.784 7.035 1.00 86.81 122 GLU A O 1
ATOM 983 N N . MET A 1 123 ? 2.344 -13.184 8.547 1.00 88.44 123 MET A N 1
ATOM 984 C CA . MET A 1 123 ? 1.528 -12.169 9.200 1.00 88.44 123 MET A CA 1
ATOM 985 C C . MET A 1 123 ? 1.153 -11.008 8.276 1.00 88.44 123 MET A C 1
ATOM 987 O O . MET A 1 123 ? 0.051 -10.461 8.386 1.00 88.44 123 MET A O 1
ATOM 991 N N . VAL A 1 124 ? 2.022 -10.652 7.323 1.00 87.94 124 VAL A N 1
ATOM 992 C CA . VAL A 1 124 ? 1.707 -9.637 6.310 1.00 87.94 124 VAL A CA 1
ATOM 993 C C . VAL A 1 124 ? 0.565 -10.101 5.407 1.00 87.94 124 VAL A C 1
ATOM 995 O O . VAL A 1 124 ? -0.252 -9.271 5.036 1.00 87.94 124 VAL A O 1
ATOM 998 N N . LEU A 1 125 ? 0.405 -11.396 5.120 1.00 89.12 125 LEU A N 1
ATOM 999 C CA . LEU A 1 125 ? -0.656 -11.893 4.229 1.00 89.12 125 LEU A CA 1
ATOM 1000 C C . LEU A 1 125 ? -2.068 -11.827 4.839 1.00 89.12 125 LEU A C 1
ATOM 1002 O O . LEU A 1 125 ? -3.058 -11.934 4.113 1.00 89.12 125 LEU A O 1
ATOM 1006 N N . ASN A 1 126 ? -2.196 -11.560 6.142 1.00 88.88 126 ASN A N 1
ATOM 1007 C CA . ASN A 1 126 ? -3.484 -11.500 6.843 1.00 88.88 126 ASN A CA 1
ATOM 1008 C C . ASN A 1 126 ? -4.433 -10.387 6.359 1.00 88.88 126 ASN A C 1
ATOM 1010 O O . ASN A 1 126 ? -5.632 -10.443 6.641 1.00 88.88 126 ASN A O 1
ATOM 1014 N N . TYR A 1 127 ? -3.961 -9.390 5.598 1.00 91.50 127 TYR A N 1
ATOM 1015 C CA . TYR A 1 127 ? -4.867 -8.399 4.997 1.00 91.50 127 TYR A CA 1
ATOM 1016 C C . TYR A 1 127 ? -5.732 -9.003 3.876 1.00 91.50 127 TYR A C 1
ATOM 1018 O O . TYR A 1 127 ? -6.844 -8.525 3.634 1.00 91.50 127 TYR A O 1
ATOM 1026 N N . ILE A 1 128 ? -5.256 -10.053 3.196 1.00 91.12 128 ILE A N 1
ATOM 1027 C CA . ILE A 1 128 ? -5.929 -10.679 2.048 1.00 91.12 128 ILE A CA 1
ATOM 1028 C C . ILE A 1 128 ? -7.345 -11.157 2.402 1.00 91.12 128 ILE A C 1
ATOM 1030 O O . ILE A 1 128 ? -8.287 -10.719 1.732 1.00 91.12 128 ILE A O 1
ATOM 1034 N N . PRO A 1 129 ? -7.562 -11.987 3.445 1.00 88.62 129 PRO A N 1
ATOM 1035 C CA . PRO A 1 129 ? -8.906 -12.454 3.786 1.00 88.62 129 PRO A CA 1
ATOM 1036 C C . PRO A 1 129 ? -9.863 -11.307 4.134 1.00 88.62 129 PRO A C 1
ATOM 1038 O O . PRO A 1 129 ? -11.044 -11.368 3.803 1.00 88.62 129 PRO A O 1
ATOM 1041 N N . VAL A 1 130 ? -9.371 -10.225 4.745 1.00 90.19 130 VAL A N 1
ATOM 1042 C CA . VAL A 1 130 ? -10.179 -9.041 5.086 1.00 90.19 130 VAL A CA 1
ATOM 1043 C C . VAL A 1 130 ? -10.588 -8.285 3.826 1.00 90.19 130 VAL A C 1
ATOM 1045 O O . VAL A 1 130 ? -11.742 -7.876 3.685 1.00 90.19 130 VAL A O 1
ATOM 1048 N N . MET A 1 131 ? -9.662 -8.153 2.876 1.00 89.25 131 MET A N 1
ATOM 1049 C CA . MET A 1 131 ? -9.932 -7.535 1.584 1.00 89.25 131 MET A CA 1
ATOM 1050 C C . MET A 1 131 ? -10.918 -8.343 0.743 1.00 89.25 131 MET A C 1
ATOM 1052 O O . MET A 1 131 ? -11.758 -7.745 0.070 1.00 89.25 131 MET A O 1
ATOM 1056 N N . ALA A 1 132 ? -10.865 -9.671 0.846 1.00 87.31 132 ALA A N 1
ATOM 1057 C CA . ALA A 1 132 ? -11.717 -10.594 0.110 1.00 87.31 132 ALA A CA 1
ATOM 1058 C C . ALA A 1 132 ? -13.166 -10.681 0.629 1.00 87.31 132 ALA A C 1
ATOM 1060 O O . ALA A 1 132 ? -14.029 -11.143 -0.113 1.00 87.31 132 ALA A O 1
ATOM 1061 N N . ARG A 1 133 ? -13.481 -10.217 1.851 1.00 86.12 133 ARG A N 1
ATOM 1062 C CA . ARG A 1 133 ? -14.831 -10.351 2.452 1.00 86.12 133 ARG A CA 1
ATOM 1063 C C . ARG A 1 133 ? -15.995 -9.928 1.538 1.00 86.12 133 ARG A C 1
ATOM 1065 O O . ARG A 1 133 ? -16.956 -10.690 1.461 1.00 86.12 133 ARG A O 1
ATOM 1072 N N . PRO A 1 134 ? -15.953 -8.786 0.818 1.00 83.56 134 PRO A N 1
ATOM 1073 C CA . PRO A 1 134 ? -17.043 -8.405 -0.085 1.00 83.56 134 PRO A CA 1
ATOM 1074 C C . PRO A 1 134 ? -17.273 -9.406 -1.222 1.00 83.56 134 PRO A C 1
ATOM 1076 O O . PRO A 1 134 ? -18.412 -9.601 -1.627 1.00 83.56 134 PRO A O 1
ATOM 1079 N N . LEU A 1 135 ? -16.212 -10.064 -1.703 1.00 82.06 135 LEU A N 1
ATOM 1080 C CA . LEU A 1 135 ? -16.309 -11.083 -2.752 1.00 82.06 135 LEU A CA 1
ATOM 1081 C C . LEU A 1 135 ? -17.016 -12.338 -2.229 1.00 82.06 135 LEU A C 1
ATOM 1083 O O . LEU A 1 135 ? -17.895 -12.871 -2.892 1.00 82.06 135 LEU A O 1
ATOM 1087 N N . VAL A 1 136 ? -16.693 -12.756 -1.000 1.00 79.50 136 VAL A N 1
ATOM 1088 C CA . VAL A 1 136 ? -17.327 -13.912 -0.341 1.00 79.50 136 VAL A CA 1
ATOM 1089 C C . VAL A 1 136 ? -18.817 -13.657 -0.069 1.00 79.50 136 VAL A C 1
ATOM 1091 O O . VAL A 1 136 ? -19.646 -14.557 -0.208 1.00 79.50 136 VAL A O 1
ATOM 1094 N N . LEU A 1 137 ? -19.177 -12.424 0.308 1.00 75.06 137 LEU A N 1
ATOM 1095 C CA . LEU A 1 137 ? -20.574 -12.027 0.525 1.00 75.06 137 LEU A CA 1
ATOM 1096 C C . LEU A 1 137 ? -21.385 -12.014 -0.778 1.00 75.06 137 LEU A C 1
ATOM 1098 O O . LEU A 1 137 ? -22.581 -12.299 -0.749 1.00 75.06 137 LEU A O 1
ATOM 1102 N N . GLY A 1 138 ? -20.736 -11.767 -1.918 1.00 73.06 138 GLY A N 1
ATOM 1103 C CA . GLY A 1 138 ? -21.318 -11.815 -3.261 1.00 73.06 138 GLY A CA 1
ATOM 1104 C C . GLY A 1 138 ? -21.589 -13.224 -3.803 1.00 73.06 138 GLY A C 1
ATOM 1105 O O . GLY A 1 138 ? -21.556 -13.376 -5.017 1.00 73.06 138 GLY A O 1
ATOM 1106 N N . ARG A 1 139 ? -21.848 -14.204 -2.911 1.00 66.00 139 ARG A N 1
ATOM 1107 C CA . ARG A 1 139 ? -22.061 -15.680 -2.997 1.00 66.00 139 ARG A CA 1
ATOM 1108 C C . ARG A 1 139 ? -22.375 -16.367 -4.340 1.00 66.00 139 ARG A C 1
ATOM 1110 O O . ARG A 1 139 ? -22.290 -17.591 -4.402 1.00 66.00 139 ARG A O 1
ATOM 1117 N N . HIS A 1 140 ? -22.811 -15.645 -5.359 1.00 69.00 140 HIS A N 1
ATOM 1118 C CA . HIS A 1 140 ? -23.261 -16.161 -6.645 1.00 69.00 140 HIS A CA 1
ATOM 1119 C C . HIS A 1 140 ? -22.230 -15.985 -7.768 1.00 69.00 140 HIS A C 1
ATOM 1121 O O . HIS A 1 140 ? -22.222 -16.806 -8.683 1.00 69.00 140 HIS A O 1
ATOM 1127 N N . ASP A 1 141 ? -21.325 -15.007 -7.664 1.00 75.00 141 ASP A N 1
ATOM 1128 C CA . ASP A 1 141 ? -20.361 -14.702 -8.723 1.00 75.00 141 ASP A CA 1
ATOM 1129 C C . ASP A 1 141 ? -18.932 -15.057 -8.304 1.00 75.00 141 ASP A C 1
ATOM 1131 O O . ASP A 1 141 ? -18.317 -14.413 -7.453 1.00 75.00 141 ASP A O 1
ATOM 1135 N N . HIS A 1 142 ? -18.384 -16.088 -8.943 1.00 79.88 142 HIS A N 1
ATOM 1136 C CA . HIS A 1 142 ? -16.999 -16.513 -8.768 1.00 79.88 142 HIS A CA 1
ATOM 1137 C C . HIS A 1 142 ? -16.188 -16.115 -10.007 1.00 79.88 142 HIS A C 1
ATOM 1139 O O . HIS A 1 142 ? -16.293 -16.782 -11.041 1.00 79.88 142 HIS A O 1
ATOM 1145 N N . PRO A 1 143 ? -15.381 -15.041 -9.947 1.00 83.81 143 PRO A N 1
ATOM 1146 C CA . PRO A 1 143 ? -14.585 -14.632 -11.092 1.00 83.81 143 PRO A CA 1
ATOM 1147 C C . PRO A 1 143 ? -13.480 -15.658 -11.363 1.00 83.81 143 PRO A C 1
ATOM 1149 O O . PRO A 1 143 ? -12.685 -15.980 -10.479 1.00 83.81 143 PRO A O 1
ATOM 1152 N N . VAL A 1 144 ? -13.416 -16.148 -12.601 1.00 87.88 144 VAL A N 1
ATOM 1153 C CA . VAL A 1 144 ? -12.288 -16.943 -13.099 1.00 87.88 144 VAL A CA 1
ATOM 1154 C C . VAL A 1 144 ? -11.204 -15.980 -13.568 1.00 87.88 144 VAL A C 1
ATOM 1156 O O . VAL A 1 144 ? -11.436 -15.171 -14.467 1.00 87.88 144 VAL A O 1
ATOM 1159 N N . ILE A 1 145 ? -10.027 -16.055 -12.951 1.00 89.75 145 ILE A N 1
ATOM 1160 C CA . ILE A 1 145 ? -8.915 -15.137 -13.211 1.00 89.75 145 ILE A CA 1
ATOM 1161 C C . ILE A 1 145 ? -7.749 -15.922 -13.805 1.00 89.75 145 ILE A C 1
ATOM 1163 O O . ILE A 1 145 ? -7.314 -16.932 -13.249 1.00 89.75 145 ILE A O 1
ATOM 1167 N N . TRP A 1 146 ? -7.232 -15.417 -14.922 1.00 92.69 146 TRP A N 1
ATOM 1168 C CA . TRP A 1 146 ? -6.012 -15.897 -15.562 1.00 92.69 146 TRP A CA 1
ATOM 1169 C C . TRP A 1 146 ? -4.844 -15.034 -15.096 1.00 92.69 146 TRP A C 1
ATOM 1171 O O . TRP A 1 146 ? -4.938 -13.803 -15.110 1.00 92.69 146 TRP A O 1
ATOM 1181 N N . THR A 1 147 ? -3.751 -15.658 -14.667 1.00 89.62 147 THR A N 1
ATOM 1182 C CA . THR A 1 147 ? -2.529 -14.914 -14.353 1.00 89.62 147 THR A CA 1
ATOM 1183 C C . THR A 1 147 ? -1.885 -14.378 -15.626 1.00 89.62 147 THR A C 1
ATOM 1185 O O . THR A 1 147 ? -2.190 -14.798 -16.740 1.00 89.62 147 THR A O 1
ATOM 1188 N N . GLN A 1 148 ? -0.955 -13.443 -15.466 1.00 87.38 148 GLN A N 1
ATOM 1189 C CA . GLN A 1 148 ? -0.032 -13.132 -16.553 1.00 87.38 148 GLN A CA 1
ATOM 1190 C C . GLN A 1 148 ? 0.912 -14.320 -16.774 1.00 87.38 148 GLN A C 1
ATOM 1192 O O . GLN A 1 148 ? 1.050 -15.182 -15.900 1.00 87.38 148 GLN A O 1
ATOM 1197 N N . VAL A 1 149 ? 1.547 -14.354 -17.944 1.00 84.50 149 VAL A N 1
ATOM 1198 C CA . VAL A 1 149 ? 2.565 -15.354 -18.263 1.00 84.50 149 VAL A CA 1
ATOM 1199 C C . VAL A 1 149 ? 3.740 -15.185 -17.302 1.00 84.50 149 VAL A C 1
ATOM 1201 O O . VAL A 1 149 ? 4.274 -14.084 -17.164 1.00 84.50 149 VAL A O 1
ATOM 1204 N N . TYR A 1 150 ? 4.135 -16.269 -16.646 1.00 82.12 150 TYR A N 1
ATOM 1205 C CA . TYR A 1 150 ? 5.307 -16.322 -15.775 1.00 82.12 150 TYR A CA 1
ATOM 1206 C C . TYR A 1 150 ? 6.134 -17.568 -16.104 1.00 82.12 150 TYR A C 1
ATOM 1208 O O . TYR A 1 150 ? 5.637 -18.481 -16.755 1.00 82.12 150 TYR A O 1
ATOM 1216 N N . ALA A 1 151 ? 7.400 -17.601 -15.698 1.00 81.00 151 ALA A N 1
ATOM 1217 C CA . ALA A 1 151 ? 8.265 -18.761 -15.905 1.00 81.00 151 ALA A CA 1
ATOM 1218 C C . ALA A 1 151 ? 8.322 -19.641 -14.643 1.00 81.00 151 ALA A C 1
ATOM 1220 O O . ALA A 1 151 ? 8.321 -19.116 -13.531 1.00 81.00 151 ALA A O 1
ATOM 1221 N N . ASP A 1 152 ? 8.369 -20.962 -14.827 1.00 72.19 152 ASP A N 1
ATOM 1222 C CA . ASP A 1 152 ? 8.162 -21.989 -13.785 1.00 72.19 152 ASP A CA 1
ATOM 1223 C C . ASP A 1 152 ? 9.149 -21.918 -12.590 1.00 72.19 152 ASP A C 1
ATOM 1225 O O . ASP A 1 152 ? 8.799 -22.276 -11.469 1.00 72.19 152 ASP A O 1
ATOM 1229 N N . PHE A 1 153 ? 10.364 -21.378 -12.773 1.00 64.75 153 PHE A N 1
ATOM 1230 C CA . PHE A 1 153 ? 11.419 -21.392 -11.734 1.00 64.75 153 PHE A CA 1
ATOM 1231 C C . PHE A 1 153 ? 12.248 -20.103 -11.628 1.00 64.75 153 PHE A C 1
ATOM 1233 O O . PHE A 1 153 ? 13.436 -20.137 -11.305 1.00 64.75 153 PHE A O 1
ATOM 1240 N N . VAL A 1 154 ? 11.665 -18.934 -11.890 1.00 59.34 154 VAL A N 1
ATOM 1241 C CA . VAL A 1 154 ? 12.433 -17.691 -11.707 1.00 59.34 154 VAL A CA 1
ATOM 1242 C C . VAL A 1 154 ? 12.437 -17.298 -10.234 1.00 59.34 154 VAL A C 1
ATOM 1244 O O . VAL A 1 154 ? 11.449 -16.780 -9.716 1.00 59.34 154 VAL A O 1
ATOM 1247 N N . ASP A 1 155 ? 13.572 -17.515 -9.571 1.00 58.56 155 ASP A N 1
ATOM 1248 C CA . ASP A 1 155 ? 13.890 -16.817 -8.330 1.00 58.56 155 ASP A CA 1
ATOM 1249 C C . ASP A 1 155 ? 13.928 -15.308 -8.622 1.00 58.56 155 ASP A C 1
ATOM 1251 O O . ASP A 1 155 ? 14.716 -14.829 -9.447 1.00 58.56 155 ASP A O 1
ATOM 1255 N N . LEU A 1 156 ? 13.031 -14.558 -7.981 1.00 61.09 156 LEU A N 1
ATOM 1256 C CA . LEU A 1 156 ? 12.903 -13.113 -8.164 1.00 61.09 156 LEU A CA 1
ATOM 1257 C C . LEU A 1 156 ? 14.232 -12.399 -7.873 1.00 61.09 156 LEU A C 1
ATOM 1259 O O . LEU A 1 156 ? 14.560 -11.437 -8.571 1.00 61.09 156 LEU A O 1
ATOM 1263 N N . GLU A 1 157 ? 15.033 -12.901 -6.927 1.00 61.59 157 GLU A N 1
ATOM 1264 C CA . GLU A 1 157 ? 16.339 -12.321 -6.585 1.00 61.59 157 GLU A CA 1
ATOM 1265 C C . GLU A 1 157 ? 17.335 -12.425 -7.750 1.00 61.59 157 GLU A C 1
ATOM 1267 O O . GLU A 1 157 ? 18.059 -11.472 -8.055 1.00 61.59 157 GLU A O 1
ATOM 1272 N N . MET A 1 158 ? 17.316 -13.545 -8.479 1.00 58.19 158 MET A N 1
ATOM 1273 C CA . MET A 1 158 ? 18.165 -13.746 -9.655 1.00 58.19 158 MET A CA 1
ATOM 1274 C C . MET A 1 158 ? 17.793 -12.780 -10.787 1.00 58.19 158 MET A C 1
ATOM 1276 O O . MET A 1 158 ? 18.673 -12.255 -11.473 1.00 58.19 158 MET A O 1
ATOM 1280 N N . SER A 1 159 ? 16.499 -12.491 -10.958 1.00 70.06 159 SER A N 1
ATOM 1281 C CA . SER A 1 159 ? 16.030 -11.535 -11.968 1.00 70.06 159 SER A CA 1
ATOM 1282 C C . SER A 1 159 ? 16.484 -10.099 -11.678 1.00 70.06 159 SER A C 1
ATOM 1284 O O . SER A 1 159 ? 16.885 -9.382 -12.600 1.00 70.06 159 SER A O 1
ATOM 1286 N N . ASP A 1 160 ? 16.505 -9.697 -10.403 1.00 72.00 160 ASP A N 1
ATOM 1287 C CA . ASP A 1 160 ? 16.905 -8.349 -10.004 1.00 72.00 160 ASP A CA 1
ATOM 1288 C C . ASP A 1 160 ? 18.404 -8.108 -10.213 1.00 72.00 160 ASP A C 1
ATOM 1290 O O . ASP A 1 160 ? 18.788 -7.034 -10.699 1.00 72.00 160 ASP A O 1
ATOM 1294 N N . TYR A 1 161 ? 19.233 -9.115 -9.922 1.00 78.62 161 TYR A N 1
ATOM 1295 C CA . TYR A 1 161 ? 20.672 -9.090 -10.189 1.00 78.62 161 TYR A CA 1
ATOM 1296 C C . TYR A 1 161 ? 20.975 -9.001 -11.690 1.00 78.62 161 TYR A C 1
ATOM 1298 O O . TYR A 1 161 ? 21.738 -8.133 -12.120 1.00 78.62 161 TYR A O 1
ATOM 1306 N N . LEU A 1 162 ? 20.346 -9.854 -12.506 1.00 79.75 162 LEU A N 1
ATOM 1307 C CA . LEU A 1 162 ? 20.533 -9.847 -13.961 1.00 79.75 162 LEU A CA 1
ATOM 1308 C C . LEU A 1 162 ? 20.105 -8.514 -14.583 1.00 79.75 162 LEU A C 1
ATOM 1310 O O . LEU A 1 162 ? 20.798 -7.983 -15.453 1.00 79.75 162 LEU A O 1
ATOM 1314 N N . TRP A 1 163 ? 19.001 -7.932 -14.106 1.00 76.81 163 TRP A N 1
ATOM 1315 C CA . TRP A 1 163 ? 18.579 -6.599 -14.529 1.00 76.81 163 TRP A CA 1
ATOM 1316 C C . TRP A 1 163 ? 19.613 -5.536 -14.156 1.00 76.81 163 TRP A C 1
ATOM 1318 O O . TRP A 1 163 ? 19.949 -4.700 -14.991 1.00 76.81 163 TRP A O 1
ATOM 1328 N N . GLN A 1 164 ? 20.160 -5.580 -12.937 1.00 81.75 164 GLN A N 1
ATOM 1329 C CA . GLN A 1 164 ? 21.159 -4.608 -12.489 1.00 81.75 164 GLN A CA 1
ATOM 1330 C C . GLN A 1 164 ? 22.438 -4.695 -13.322 1.00 81.75 164 GLN A C 1
ATOM 1332 O O . GLN A 1 164 ? 22.977 -3.672 -13.738 1.00 81.75 164 GLN A O 1
ATOM 1337 N N . MET A 1 165 ? 22.893 -5.912 -13.619 1.00 84.75 165 MET A N 1
ATOM 1338 C CA . MET A 1 165 ? 24.025 -6.143 -14.513 1.00 84.75 165 MET A CA 1
ATOM 1339 C C . MET A 1 165 ? 23.768 -5.550 -15.900 1.00 84.75 165 MET A C 1
ATOM 1341 O O . MET A 1 165 ? 24.607 -4.801 -16.399 1.00 84.75 165 MET A O 1
ATOM 1345 N N . LYS A 1 166 ? 22.581 -5.791 -16.471 1.00 84.31 166 LYS A N 1
ATOM 1346 C CA . LYS A 1 166 ? 22.182 -5.213 -17.758 1.00 84.31 166 LYS A CA 1
ATOM 1347 C C . LYS A 1 166 ? 22.123 -3.683 -17.722 1.00 84.31 166 LYS A C 1
ATOM 1349 O O . LYS A 1 166 ? 22.620 -3.038 -18.635 1.00 84.31 166 LYS A O 1
ATOM 1354 N N . GLN A 1 167 ? 21.579 -3.085 -16.660 1.00 82.88 167 GLN A N 1
ATOM 1355 C CA . GLN A 1 167 ? 21.556 -1.626 -16.507 1.00 82.88 167 GLN A CA 1
ATOM 1356 C C . GLN A 1 167 ? 22.955 -1.024 -16.383 1.00 82.88 167 GLN A C 1
ATOM 1358 O O . GLN A 1 167 ? 23.231 0.010 -16.986 1.00 82.88 167 GLN A O 1
ATOM 1363 N N . ASN A 1 168 ? 23.850 -1.665 -15.633 1.00 89.19 168 ASN A N 1
ATOM 1364 C CA . ASN A 1 168 ? 25.237 -1.222 -15.519 1.00 89.19 168 ASN A CA 1
ATOM 1365 C C . ASN A 1 168 ? 25.953 -1.279 -16.877 1.00 89.19 168 ASN A C 1
ATOM 1367 O O . ASN A 1 168 ? 26.757 -0.401 -17.194 1.00 89.19 168 ASN A O 1
ATOM 1371 N N . GLU A 1 169 ? 25.659 -2.300 -17.682 1.00 88.75 169 GLU A N 1
ATOM 1372 C CA . GLU A 1 169 ? 26.177 -2.439 -19.041 1.00 88.75 169 GLU A CA 1
ATOM 1373 C C . GLU A 1 169 ? 25.622 -1.350 -19.969 1.00 88.75 169 GLU A C 1
ATOM 1375 O O . GLU A 1 169 ? 26.408 -0.626 -20.578 1.00 88.75 169 GLU A O 1
ATOM 1380 N N . ASP A 1 170 ? 24.305 -1.129 -19.967 1.00 87.19 170 ASP A N 1
ATOM 1381 C CA . ASP A 1 170 ? 23.636 -0.051 -20.707 1.00 87.19 170 ASP A CA 1
ATOM 1382 C C . ASP A 1 170 ? 24.209 1.335 -20.354 1.00 87.19 170 ASP A C 1
ATOM 1384 O O . ASP A 1 170 ? 24.516 2.138 -21.240 1.00 87.19 170 ASP A O 1
ATOM 1388 N N . GLN A 1 171 ? 24.397 1.619 -19.059 1.00 86.62 171 GLN A N 1
ATOM 1389 C CA . GLN A 1 171 ? 25.000 2.866 -18.577 1.00 86.62 171 GLN A CA 1
ATOM 1390 C C . GLN A 1 171 ? 26.450 3.010 -19.039 1.00 86.62 171 GLN A C 1
ATOM 1392 O O . GLN A 1 171 ? 26.885 4.095 -19.434 1.00 86.62 171 GLN A O 1
ATOM 1397 N N . ARG A 1 172 ? 27.223 1.921 -19.000 1.00 91.62 172 ARG A N 1
ATOM 1398 C CA . ARG A 1 172 ? 28.603 1.909 -19.485 1.00 91.62 172 ARG A CA 1
ATOM 1399 C C . ARG A 1 172 ? 28.656 2.187 -20.984 1.00 91.62 172 ARG A C 1
ATOM 1401 O O . ARG A 1 172 ? 29.492 2.988 -21.406 1.00 91.62 172 ARG A O 1
ATOM 1408 N N . GLU A 1 173 ? 27.798 1.555 -21.778 1.00 88.12 173 GLU A N 1
ATOM 1409 C CA . GLU A 1 173 ? 27.697 1.821 -23.214 1.00 88.12 173 GLU A CA 1
ATOM 1410 C C . GLU A 1 173 ? 27.331 3.276 -23.488 1.00 88.12 173 GLU A C 1
ATOM 1412 O O . GLU A 1 173 ? 27.978 3.920 -24.319 1.00 88.12 173 GLU A O 1
ATOM 1417 N N . ASP A 1 174 ? 26.383 3.826 -22.726 1.00 87.00 174 ASP A N 1
ATOM 1418 C CA . ASP A 1 174 ? 25.992 5.224 -22.843 1.00 87.00 174 ASP A CA 1
ATOM 1419 C C . ASP A 1 174 ? 27.167 6.165 -22.550 1.00 87.00 174 ASP A C 1
ATOM 1421 O O . ASP A 1 174 ? 27.420 7.111 -23.294 1.00 87.00 174 ASP A O 1
ATOM 1425 N N . ILE A 1 175 ? 27.961 5.889 -21.516 1.00 88.75 175 ILE A N 1
ATOM 1426 C CA . ILE A 1 175 ? 29.163 6.680 -21.220 1.00 88.75 175 ILE A CA 1
ATOM 1427 C C . ILE A 1 175 ? 30.185 6.578 -22.365 1.00 88.75 175 ILE A C 1
ATOM 1429 O O . ILE A 1 175 ? 30.807 7.580 -22.735 1.00 88.75 175 ILE A O 1
ATOM 1433 N N . LEU A 1 176 ? 30.384 5.390 -22.942 1.00 90.69 176 LEU A N 1
ATOM 1434 C CA . LEU A 1 176 ? 31.316 5.184 -24.057 1.00 90.69 176 LEU A CA 1
ATOM 1435 C C . LEU A 1 176 ? 30.847 5.871 -25.345 1.00 90.69 176 LEU A C 1
ATOM 1437 O O . LEU A 1 176 ? 31.664 6.414 -26.093 1.00 90.69 176 LEU A O 1
ATOM 1441 N N . GLU A 1 177 ? 29.550 5.857 -25.629 1.00 86.19 177 GLU A N 1
ATOM 1442 C CA . GLU A 1 177 ? 28.971 6.547 -26.777 1.00 86.19 177 GLU A CA 1
ATOM 1443 C C . GLU A 1 177 ? 28.975 8.067 -26.564 1.00 86.19 177 GLU A C 1
ATOM 1445 O O . GLU A 1 177 ? 29.426 8.785 -27.456 1.00 86.19 177 GLU A O 1
ATOM 1450 N N . TYR A 1 178 ? 28.678 8.566 -25.359 1.00 87.31 178 TYR A N 1
ATOM 1451 C CA . TYR A 1 178 ? 28.843 9.983 -25.013 1.00 87.31 178 TYR A CA 1
ATOM 1452 C C . TYR A 1 178 ? 30.284 10.464 -25.236 1.00 87.31 178 TYR A C 1
ATOM 1454 O O . TYR A 1 178 ? 30.502 11.534 -25.798 1.00 87.31 178 TYR A O 1
ATOM 1462 N N . ARG A 1 179 ? 31.294 9.655 -24.890 1.00 88.94 179 ARG A N 1
ATOM 1463 C CA . ARG A 1 179 ? 32.704 9.980 -25.184 1.00 88.94 179 ARG A CA 1
ATOM 1464 C C . ARG A 1 179 ? 33.013 10.061 -26.684 1.00 88.94 179 ARG A C 1
ATOM 1466 O O . ARG A 1 179 ? 33.926 10.790 -27.057 1.00 88.94 179 ARG A O 1
ATOM 1473 N N . ARG A 1 180 ? 32.290 9.324 -27.538 1.00 88.56 180 ARG A N 1
ATOM 1474 C CA . ARG A 1 180 ? 32.493 9.313 -29.000 1.00 88.56 180 ARG A CA 1
ATOM 1475 C C . ARG A 1 180 ? 31.776 10.457 -29.712 1.00 88.56 180 ARG A C 1
ATOM 1477 O O . ARG A 1 180 ? 32.371 11.086 -30.580 1.00 88.56 180 ARG A O 1
ATOM 1484 N N . ILE A 1 181 ? 30.504 10.692 -29.389 1.00 88.06 181 ILE A N 1
ATOM 1485 C CA . ILE A 1 181 ? 29.636 11.632 -30.125 1.00 88.06 181 ILE A CA 1
ATOM 1486 C C . ILE A 1 181 ? 29.278 12.900 -29.332 1.00 88.06 181 ILE A C 1
ATOM 1488 O O . ILE A 1 181 ? 28.688 13.828 -29.890 1.00 88.06 181 ILE A O 1
ATOM 1492 N N . GLY A 1 182 ? 29.666 12.981 -28.057 1.00 87.62 182 GLY A N 1
ATOM 1493 C CA . GLY A 1 182 ? 29.450 14.141 -27.195 1.00 87.62 182 GLY A CA 1
ATOM 1494 C C . GLY A 1 182 ? 27.971 14.481 -27.022 1.00 87.62 182 GLY A C 1
ATOM 1495 O O . GLY A 1 182 ? 27.112 13.605 -26.927 1.00 87.62 182 GLY A O 1
ATOM 1496 N N . PHE A 1 183 ? 27.656 15.777 -27.038 1.00 87.56 183 PHE A N 1
ATOM 1497 C CA . PHE A 1 183 ? 26.291 16.280 -26.852 1.00 87.56 183 PHE A CA 1
ATOM 1498 C C . PHE A 1 183 ? 25.289 15.840 -27.931 1.00 87.56 183 PHE A C 1
ATOM 1500 O O . PHE A 1 183 ? 24.091 15.871 -27.659 1.00 87.56 183 PHE A O 1
ATOM 1507 N N . ARG A 1 184 ? 25.734 15.363 -29.110 1.00 86.38 184 ARG A N 1
ATOM 1508 C CA . ARG A 1 184 ? 24.823 14.795 -30.130 1.00 86.38 184 ARG A CA 1
ATOM 1509 C C . ARG A 1 184 ? 24.021 13.612 -29.599 1.00 86.38 184 ARG A C 1
ATOM 1511 O O . ARG A 1 184 ? 22.929 13.342 -30.074 1.00 86.38 184 ARG A O 1
ATOM 1518 N N . MET A 1 185 ? 24.532 12.941 -28.572 1.00 84.25 185 MET A N 1
ATOM 1519 C CA . MET A 1 185 ? 23.843 11.848 -27.902 1.00 84.25 185 MET A CA 1
ATOM 1520 C C . MET A 1 185 ? 22.487 12.253 -27.292 1.00 84.25 185 MET A C 1
ATOM 1522 O O . MET A 1 185 ? 21.607 11.407 -27.132 1.00 84.25 185 MET A O 1
ATOM 1526 N N . LEU A 1 186 ? 22.323 13.536 -26.946 1.00 85.56 186 LEU A N 1
ATOM 1527 C CA . LEU A 1 186 ? 21.100 14.099 -26.368 1.00 85.56 186 LEU A CA 1
ATOM 1528 C C . LEU A 1 186 ? 20.065 14.487 -27.436 1.00 85.56 186 LEU A C 1
ATOM 1530 O O . LEU A 1 186 ? 18.942 14.850 -27.088 1.00 85.56 186 LEU A O 1
ATOM 1534 N N . GLU A 1 187 ? 20.414 14.428 -28.726 1.00 89.31 187 GLU A N 1
ATOM 1535 C CA . GLU A 1 187 ? 19.463 14.723 -29.795 1.00 89.31 187 GLU A CA 1
ATOM 1536 C C . GLU A 1 187 ? 18.333 13.677 -29.818 1.00 89.31 187 GLU A C 1
ATOM 1538 O O . GLU A 1 187 ? 18.608 12.474 -29.748 1.00 89.31 187 GLU A O 1
ATOM 1543 N N . PRO A 1 188 ? 17.057 14.083 -29.985 1.00 90.94 188 PRO A N 1
ATOM 1544 C CA . PRO A 1 188 ? 15.917 13.163 -29.920 1.00 90.94 188 PRO A CA 1
ATOM 1545 C C . PRO A 1 188 ? 15.999 11.963 -30.877 1.00 90.94 188 PRO A C 1
ATOM 1547 O O . PRO A 1 188 ? 15.481 10.889 -30.574 1.00 90.94 188 PRO A O 1
ATOM 1550 N N . LEU A 1 189 ? 16.643 12.133 -32.036 1.00 88.75 189 LEU A N 1
ATOM 1551 C CA . LEU A 1 189 ? 16.839 11.065 -33.021 1.00 88.75 189 LEU A CA 1
ATOM 1552 C C . LEU A 1 189 ? 17.849 10.015 -32.542 1.00 88.75 189 LEU A C 1
ATOM 1554 O O . LEU A 1 189 ? 17.605 8.819 -32.694 1.00 88.75 189 LEU A O 1
ATOM 1558 N N . GLU A 1 190 ? 18.955 10.453 -31.940 1.00 86.75 190 GLU A N 1
ATOM 1559 C CA . GLU A 1 190 ? 19.991 9.575 -31.385 1.00 86.75 190 GLU A CA 1
ATOM 1560 C C . GLU A 1 190 ? 19.485 8.840 -30.137 1.00 86.75 190 GLU A C 1
ATOM 1562 O O . GLU A 1 190 ? 19.706 7.636 -29.995 1.00 86.75 190 GLU A O 1
ATOM 1567 N N . VAL A 1 191 ? 18.719 9.521 -29.275 1.00 86.56 191 VAL A N 1
ATOM 1568 C CA . VAL A 1 191 ? 18.027 8.896 -28.133 1.00 86.56 191 VAL A CA 1
ATOM 1569 C C . VAL A 1 191 ? 17.089 7.787 -28.617 1.00 86.56 191 VAL A C 1
ATOM 1571 O O . VAL A 1 191 ? 17.242 6.635 -28.211 1.00 86.56 191 VAL A O 1
ATOM 1574 N N . ARG A 1 192 ? 16.191 8.089 -29.566 1.00 86.75 192 ARG A N 1
ATOM 1575 C CA . ARG A 1 192 ? 15.248 7.100 -30.113 1.00 86.75 192 ARG A CA 1
ATOM 1576 C C . ARG A 1 192 ? 15.961 5.919 -30.775 1.00 86.75 192 ARG A C 1
ATOM 1578 O O . ARG A 1 192 ? 15.499 4.786 -30.668 1.00 86.75 192 ARG A O 1
ATOM 1585 N N . ARG A 1 193 ? 17.079 6.157 -31.471 1.00 86.56 193 ARG A N 1
ATOM 1586 C CA . ARG A 1 193 ? 17.872 5.089 -32.103 1.00 86.56 193 ARG A CA 1
ATOM 1587 C C . ARG A 1 193 ? 18.436 4.117 -31.065 1.00 86.56 193 ARG A C 1
ATOM 1589 O O . ARG A 1 193 ? 18.400 2.910 -31.299 1.00 86.56 193 ARG A O 1
ATOM 1596 N N . ARG A 1 194 ? 18.946 4.630 -29.940 1.00 85.38 194 ARG A N 1
ATOM 1597 C CA . ARG A 1 194 ? 19.461 3.814 -28.826 1.00 85.38 194 ARG A CA 1
ATOM 1598 C C . ARG A 1 194 ? 18.347 3.026 -28.147 1.00 85.38 194 ARG A C 1
ATOM 1600 O O . ARG A 1 194 ? 18.475 1.815 -27.993 1.00 85.38 194 ARG A O 1
ATOM 1607 N N . GLU A 1 195 ? 17.229 3.682 -27.841 1.00 85.69 195 GLU A N 1
ATOM 1608 C CA . GLU A 1 195 ? 16.039 3.027 -27.281 1.00 85.69 195 GLU A CA 1
ATOM 1609 C C . GLU A 1 195 ? 15.544 1.889 -28.179 1.00 85.69 195 GLU A C 1
ATOM 1611 O O . GLU A 1 195 ? 15.302 0.780 -27.706 1.00 85.69 195 GLU A O 1
ATOM 1616 N N . TYR A 1 196 ? 15.461 2.135 -29.490 1.00 85.25 196 TYR A N 1
ATOM 1617 C CA . TYR A 1 196 ? 15.063 1.118 -30.456 1.00 85.25 196 TYR A CA 1
ATOM 1618 C C . TYR A 1 196 ? 16.040 -0.063 -30.490 1.00 85.25 196 TYR A C 1
ATOM 1620 O O . TYR A 1 196 ? 15.597 -1.205 -30.561 1.00 85.25 196 TYR A O 1
ATOM 1628 N N . ARG A 1 197 ? 17.356 0.184 -30.421 1.00 84.25 197 ARG A N 1
ATOM 1629 C CA . ARG A 1 197 ? 18.370 -0.883 -30.397 1.00 84.25 197 ARG A CA 1
ATOM 1630 C C . ARG A 1 197 ? 18.213 -1.777 -29.161 1.00 84.25 197 ARG A C 1
ATOM 1632 O O . ARG A 1 197 ? 18.109 -2.988 -29.325 1.00 84.25 197 ARG A O 1
ATOM 1639 N N . ARG A 1 198 ? 18.085 -1.181 -27.970 1.00 83.19 198 ARG A N 1
ATOM 1640 C CA . ARG A 1 198 ? 17.860 -1.910 -26.706 1.00 83.19 198 ARG A CA 1
ATOM 1641 C C . ARG A 1 198 ? 16.570 -2.717 -26.721 1.00 83.19 198 ARG A C 1
ATOM 1643 O O . ARG A 1 198 ? 16.539 -3.858 -26.268 1.00 83.19 198 ARG A O 1
ATOM 1650 N N . MET A 1 199 ? 15.497 -2.126 -27.253 1.00 78.94 199 MET A N 1
ATOM 1651 C CA . MET A 1 199 ? 14.240 -2.844 -27.437 1.00 78.94 199 MET A CA 1
ATOM 1652 C C . MET A 1 199 ? 14.435 -4.018 -28.389 1.00 78.94 199 MET A C 1
ATOM 1654 O O . MET A 1 199 ? 14.066 -5.131 -28.040 1.00 78.94 199 MET A O 1
ATOM 1658 N N . LYS A 1 200 ? 15.037 -3.799 -29.564 1.00 81.69 200 LYS A N 1
ATOM 1659 C CA . LYS A 1 200 ? 15.264 -4.839 -30.575 1.00 81.69 200 LYS A CA 1
ATOM 1660 C C . LYS A 1 200 ? 16.008 -6.052 -30.011 1.00 81.69 200 LYS A C 1
ATOM 1662 O O . LYS A 1 200 ? 15.574 -7.170 -30.243 1.00 81.69 200 LYS A O 1
ATOM 1667 N N . GLU A 1 201 ? 17.049 -5.841 -29.216 1.00 71.88 201 GLU A N 1
ATOM 1668 C CA . GLU A 1 201 ? 17.781 -6.925 -28.544 1.00 71.88 201 GLU A CA 1
ATOM 1669 C C . GLU A 1 201 ? 16.918 -7.727 -27.560 1.00 71.88 201 GLU A C 1
ATOM 1671 O O . GLU A 1 201 ? 17.150 -8.917 -27.362 1.00 71.88 201 GLU A O 1
ATOM 1676 N N . ALA A 1 202 ? 15.913 -7.100 -26.943 1.00 68.62 202 ALA A N 1
ATOM 1677 C CA . ALA A 1 202 ? 14.943 -7.805 -26.110 1.00 68.62 202 ALA A CA 1
ATOM 1678 C C . ALA A 1 202 ? 13.934 -8.618 -26.946 1.00 68.62 202 ALA A C 1
ATOM 1680 O O . ALA A 1 202 ? 13.501 -9.675 -26.499 1.00 68.62 202 ALA A O 1
ATOM 1681 N N . TRP A 1 203 ? 13.574 -8.150 -28.147 1.00 65.69 203 TRP A N 1
ATOM 1682 C CA . TRP A 1 203 ? 12.653 -8.847 -29.058 1.00 65.69 203 TRP A CA 1
ATOM 1683 C C . TRP A 1 203 ? 13.312 -10.008 -29.812 1.00 65.69 203 TRP A C 1
ATOM 1685 O O . TRP A 1 203 ? 12.655 -11.014 -30.057 1.00 65.69 203 TRP A O 1
ATOM 1695 N N . ASP A 1 204 ? 14.595 -9.882 -30.159 1.00 69.69 204 ASP A N 1
ATOM 1696 C CA . ASP A 1 204 ? 15.361 -10.889 -30.910 1.00 69.69 204 ASP A CA 1
ATOM 1697 C C . ASP A 1 204 ? 15.826 -12.071 -30.024 1.00 69.69 204 ASP A C 1
ATOM 1699 O O . ASP A 1 204 ? 16.645 -12.889 -30.450 1.00 69.69 204 ASP A O 1
ATOM 1703 N N . GLN A 1 205 ? 15.318 -12.190 -28.789 1.00 64.12 205 GLN A N 1
ATOM 1704 C CA . GLN A 1 205 ? 15.607 -13.338 -27.928 1.00 64.12 205 GLN A CA 1
ATOM 1705 C C . GLN A 1 205 ? 15.067 -14.629 -28.569 1.00 64.12 205 GLN A C 1
ATOM 1707 O O . GLN A 1 205 ? 13.895 -14.675 -28.957 1.00 64.12 205 GLN A O 1
ATOM 1712 N N . PRO A 1 206 ? 15.894 -15.687 -28.696 1.00 61.78 206 PRO A N 1
ATOM 1713 C CA . PRO A 1 206 ? 15.466 -16.927 -29.324 1.00 61.78 206 PRO A CA 1
ATOM 1714 C C . PRO A 1 206 ? 14.277 -17.517 -28.563 1.00 61.78 206 PRO A C 1
ATOM 1716 O O . PRO A 1 206 ? 14.337 -17.750 -27.356 1.00 61.78 206 PRO A O 1
ATOM 1719 N N . THR A 1 207 ? 13.191 -17.766 -29.297 1.00 56.97 207 THR A N 1
ATOM 1720 C CA . THR A 1 207 ? 11.938 -18.337 -28.774 1.00 56.97 207 THR A CA 1
ATOM 1721 C C . THR A 1 207 ? 12.129 -19.764 -28.253 1.00 56.97 207 THR A C 1
ATOM 1723 O O . THR A 1 207 ? 11.338 -20.238 -27.447 1.00 56.97 207 THR A O 1
ATOM 1726 N N . ASP A 1 208 ? 13.201 -20.419 -28.699 1.00 56.03 208 ASP A N 1
ATOM 1727 C CA . ASP A 1 208 ? 13.569 -21.802 -28.408 1.00 56.03 208 ASP A CA 1
ATOM 1728 C C . ASP A 1 208 ? 14.737 -21.842 -27.408 1.00 56.03 208 ASP A C 1
ATOM 1730 O O . ASP A 1 208 ? 15.830 -22.334 -27.687 1.00 56.03 208 ASP A O 1
ATOM 1734 N N . SER A 1 209 ? 14.550 -21.203 -26.252 1.00 57.75 209 SER A N 1
ATOM 1735 C CA . SER A 1 209 ? 15.479 -21.339 -25.134 1.00 57.75 209 SER A 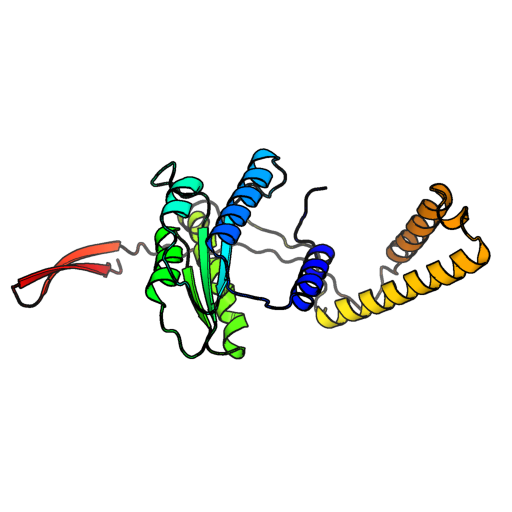CA 1
ATOM 1736 C C . SER A 1 209 ? 14.911 -22.359 -24.151 1.00 57.75 209 SER A C 1
ATOM 1738 O O . SER A 1 209 ? 13.941 -22.087 -23.451 1.00 57.75 209 SER A O 1
ATOM 1740 N N . GLU A 1 210 ? 15.551 -23.528 -24.046 1.00 58.75 210 GLU A N 1
ATOM 1741 C CA . GLU A 1 210 ? 15.244 -24.567 -23.039 1.00 58.75 210 GLU A CA 1
ATOM 1742 C C . GLU A 1 210 ? 15.376 -24.063 -21.583 1.00 58.75 210 GLU A C 1
ATOM 1744 O O . GLU A 1 210 ? 15.099 -24.788 -20.632 1.00 58.75 210 GLU A O 1
ATOM 1749 N N . ALA A 1 211 ? 15.813 -22.815 -21.393 1.00 64.00 211 ALA A N 1
ATOM 1750 C CA . ALA A 1 211 ? 16.059 -22.196 -20.102 1.00 64.00 211 ALA A CA 1
ATOM 1751 C C . ALA A 1 211 ? 14.777 -21.810 -19.342 1.00 64.00 211 ALA A C 1
ATOM 1753 O O . ALA A 1 211 ? 14.798 -21.801 -18.111 1.00 64.00 211 ALA A O 1
ATOM 1754 N N . TYR A 1 212 ? 13.674 -21.486 -20.032 1.00 66.88 212 TYR A N 1
ATOM 1755 C CA . TYR A 1 212 ? 12.456 -20.991 -19.378 1.00 66.88 212 TYR A CA 1
ATOM 1756 C C . TYR A 1 212 ? 11.186 -21.626 -19.945 1.00 66.88 212 TYR A C 1
ATOM 1758 O O . TYR A 1 212 ? 10.833 -21.425 -21.104 1.00 66.88 212 TYR A O 1
ATOM 1766 N N . GLN A 1 213 ? 10.444 -22.332 -19.090 1.00 76.19 213 GLN A N 1
ATOM 1767 C CA . GLN A 1 213 ? 9.098 -22.801 -19.406 1.00 76.19 213 GLN A CA 1
ATOM 1768 C C . GLN A 1 213 ? 8.072 -21.760 -18.953 1.00 76.19 213 GLN A C 1
ATOM 1770 O O . GLN A 1 213 ? 7.903 -21.517 -17.757 1.00 76.19 213 GLN A O 1
ATOM 1775 N N . PHE A 1 214 ? 7.392 -21.140 -19.916 1.00 81.94 214 PHE A N 1
ATOM 1776 C CA . PHE A 1 214 ? 6.337 -20.169 -19.645 1.00 81.94 214 PHE A CA 1
ATOM 1777 C C . PHE A 1 214 ? 5.006 -20.861 -19.348 1.00 81.94 214 PHE A C 1
ATOM 1779 O O . PHE A 1 214 ? 4.549 -21.726 -20.095 1.00 81.94 214 PHE A O 1
ATOM 1786 N N . LEU A 1 215 ? 4.366 -20.441 -18.264 1.00 85.81 215 LEU A N 1
ATOM 1787 C CA . LEU A 1 215 ? 3.113 -20.971 -17.753 1.00 85.81 215 LEU A CA 1
ATOM 1788 C C . LEU A 1 215 ? 2.103 -19.838 -17.558 1.00 85.81 215 LEU A C 1
ATOM 1790 O O . LEU A 1 215 ? 2.442 -18.668 -17.378 1.00 85.81 215 LEU A O 1
ATOM 1794 N N . THR A 1 216 ? 0.826 -20.195 -17.595 1.00 89.38 216 THR A N 1
ATOM 1795 C CA . THR A 1 216 ? -0.282 -19.336 -17.173 1.00 89.38 216 THR A CA 1
ATOM 1796 C C . THR A 1 216 ? -1.183 -20.168 -16.282 1.00 89.38 216 THR A C 1
ATOM 1798 O O . THR A 1 216 ? -1.539 -21.287 -16.651 1.00 89.38 216 THR A O 1
ATOM 1801 N N . THR A 1 217 ? -1.552 -19.645 -15.117 1.00 90.00 217 THR A N 1
ATOM 1802 C CA . THR A 1 217 ? -2.444 -20.344 -14.195 1.00 90.00 217 THR A CA 1
ATOM 1803 C C . THR A 1 217 ? -3.828 -19.730 -14.203 1.00 90.00 217 THR A C 1
ATOM 1805 O O . THR A 1 217 ? -4.021 -18.532 -14.422 1.00 90.00 217 THR A O 1
ATOM 1808 N N . VAL A 1 218 ? -4.812 -20.592 -13.972 1.00 93.62 218 VAL A N 1
ATOM 1809 C CA . VAL A 1 218 ? -6.212 -20.217 -13.810 1.00 93.62 218 VAL A CA 1
ATOM 1810 C C . VAL A 1 218 ? -6.575 -20.444 -12.363 1.00 93.62 218 VAL A C 1
ATOM 1812 O O . VAL A 1 218 ? -6.343 -21.527 -11.829 1.00 93.62 218 VAL A O 1
ATOM 1815 N N . SER A 1 219 ? -7.161 -19.435 -11.734 1.00 89.25 219 SER A N 1
ATOM 1816 C CA . SER A 1 219 ? -7.668 -19.548 -10.371 1.00 89.25 219 SER A CA 1
ATOM 1817 C C . SER A 1 219 ? -9.142 -19.163 -10.303 1.00 89.25 219 SER A C 1
ATOM 1819 O O . SER A 1 219 ? -9.611 -18.269 -11.011 1.00 89.25 219 SER A O 1
ATOM 1821 N N . MET A 1 220 ? -9.874 -19.871 -9.444 1.00 88.38 220 MET A N 1
ATOM 1822 C CA . MET A 1 220 ? -11.269 -19.608 -9.109 1.00 88.38 220 MET A CA 1
ATOM 1823 C C . MET A 1 220 ? -11.407 -19.701 -7.584 1.00 88.38 220 MET A C 1
ATOM 1825 O O . MET A 1 220 ? -11.023 -20.723 -7.009 1.00 88.38 220 MET A O 1
ATOM 1829 N N . PRO A 1 221 ? -11.915 -18.660 -6.904 1.00 85.75 221 PRO A N 1
ATOM 1830 C CA . PRO A 1 221 ? -12.050 -18.683 -5.456 1.00 85.75 221 PRO A CA 1
ATOM 1831 C C . PRO A 1 221 ? -13.207 -19.595 -5.036 1.00 85.75 221 PRO A C 1
ATOM 1833 O O . PRO A 1 221 ? -14.317 -19.488 -5.560 1.00 85.75 221 PRO A O 1
ATOM 1836 N N . VAL A 1 222 ? -12.960 -20.457 -4.051 1.00 82.62 222 VAL A N 1
ATOM 1837 C CA . VAL A 1 222 ? -13.981 -21.309 -3.430 1.00 82.62 222 VAL A CA 1
ATOM 1838 C C . VAL A 1 222 ? -14.394 -20.684 -2.101 1.00 82.62 222 VAL A C 1
ATOM 1840 O O . VAL A 1 222 ? -13.540 -20.345 -1.283 1.00 82.62 222 VAL A O 1
ATOM 1843 N N . TYR A 1 223 ? -15.699 -20.515 -1.892 1.00 78.94 223 TYR A N 1
ATOM 1844 C CA . TYR A 1 223 ? -16.251 -19.921 -0.674 1.00 78.94 223 TYR A CA 1
ATOM 1845 C C . TYR A 1 223 ? -16.912 -20.979 0.198 1.00 78.94 223 TYR A C 1
ATOM 1847 O O . TYR A 1 223 ? -17.588 -21.878 -0.308 1.00 78.94 223 TYR A O 1
ATOM 1855 N N . ASP A 1 224 ? -16.752 -20.835 1.512 1.00 75.81 224 ASP A N 1
ATOM 1856 C CA . ASP A 1 224 ? -17.527 -21.621 2.461 1.00 75.81 224 ASP A CA 1
ATOM 1857 C C . ASP A 1 224 ? -19.001 -21.189 2.397 1.00 75.81 224 ASP A C 1
ATOM 1859 O O . ASP A 1 224 ? -19.327 -19.999 2.436 1.00 75.81 224 ASP A O 1
ATOM 1863 N N . ARG A 1 225 ? -19.894 -22.170 2.250 1.00 70.88 225 ARG A N 1
ATOM 1864 C CA . ARG A 1 225 ? -21.347 -21.964 2.153 1.00 70.88 225 ARG A CA 1
ATOM 1865 C C . ARG A 1 225 ? -22.049 -22.188 3.488 1.00 70.88 225 ARG A C 1
ATOM 1867 O O . ARG A 1 225 ? -23.266 -22.016 3.543 1.00 70.88 225 ARG A O 1
ATOM 1874 N N . ARG A 1 226 ? -21.314 -22.569 4.539 1.00 70.69 226 ARG A N 1
ATOM 1875 C CA . ARG A 1 226 ? -21.865 -22.738 5.884 1.00 70.69 226 ARG A CA 1
ATOM 1876 C C . ARG A 1 226 ? -22.506 -21.434 6.352 1.00 70.69 226 ARG A C 1
ATOM 1878 O O . ARG A 1 226 ? -21.896 -20.363 6.338 1.00 70.69 226 ARG A O 1
ATOM 1885 N N . THR A 1 227 ? -23.772 -21.517 6.738 1.00 59.91 227 THR A N 1
ATOM 1886 C CA . THR A 1 227 ? -24.492 -20.424 7.384 1.00 59.91 227 THR A CA 1
ATOM 1887 C C . THR A 1 227 ? -24.110 -20.415 8.855 1.00 59.91 227 THR A C 1
ATOM 1889 O O . THR A 1 227 ? -24.775 -21.033 9.675 1.00 59.91 227 THR A O 1
ATOM 1892 N N . ASN A 1 228 ? -23.021 -19.725 9.197 1.00 56.38 228 ASN A N 1
ATOM 1893 C CA . ASN A 1 228 ? -22.709 -19.459 10.599 1.00 56.38 228 ASN A CA 1
ATOM 1894 C C . ASN A 1 228 ? -23.738 -18.443 11.111 1.00 56.38 228 ASN A C 1
ATOM 1896 O O . ASN A 1 228 ? -23.676 -17.255 10.778 1.00 56.38 228 ASN A O 1
ATOM 1900 N N . ALA A 1 229 ? -24.728 -18.917 11.865 1.00 48.69 229 ALA A N 1
ATOM 1901 C CA . ALA A 1 229 ? -25.639 -18.050 12.587 1.00 48.69 229 ALA A CA 1
ATOM 1902 C C . ALA A 1 229 ? -24.912 -17.546 13.840 1.00 48.69 229 ALA A C 1
ATOM 1904 O O . ALA A 1 229 ? -24.632 -18.304 14.769 1.00 48.69 229 ALA A O 1
ATOM 1905 N N . ASN A 1 230 ? -24.585 -16.254 13.862 1.00 53.06 230 ASN A N 1
ATOM 1906 C CA . ASN A 1 230 ? -24.077 -15.602 15.063 1.00 53.06 230 ASN A CA 1
ATOM 1907 C C . ASN A 1 230 ? -25.277 -15.195 15.920 1.00 53.06 230 ASN A C 1
ATOM 1909 O O . ASN A 1 230 ? -25.923 -14.186 15.638 1.00 53.06 230 ASN A O 1
ATOM 1913 N N . ILE A 1 231 ? -25.584 -15.975 16.957 1.00 50.47 231 ILE A N 1
ATOM 1914 C CA . ILE A 1 231 ? -26.592 -15.588 17.948 1.00 50.47 231 ILE A CA 1
ATOM 1915 C C . ILE A 1 231 ? -25.894 -14.715 18.992 1.00 50.47 231 ILE A C 1
ATOM 1917 O O . ILE A 1 231 ? -24.945 -15.144 19.653 1.00 50.47 231 ILE A O 1
ATOM 1921 N N . THR A 1 232 ? -26.339 -13.466 19.125 1.00 53.75 232 THR A N 1
ATOM 1922 C CA . THR A 1 232 ? -25.958 -12.588 20.236 1.00 53.75 232 THR A CA 1
ATOM 1923 C C . THR A 1 232 ? -26.922 -12.821 21.392 1.00 53.75 232 THR A C 1
ATOM 1925 O O . THR A 1 232 ? -28.081 -12.412 21.318 1.00 53.75 232 THR A O 1
ATOM 1928 N N . GLU A 1 233 ? -26.457 -13.474 22.452 1.00 60.38 233 GLU A N 1
ATOM 1929 C CA . GLU A 1 233 ? -27.226 -13.666 23.683 1.00 60.38 233 GLU A CA 1
ATOM 1930 C C . GLU A 1 233 ? -26.787 -12.635 24.729 1.00 60.38 233 GLU A C 1
ATOM 1932 O O . GLU A 1 233 ? -25.592 -12.394 24.922 1.00 60.38 233 GLU A O 1
ATOM 1937 N N . LEU A 1 234 ? -27.751 -12.032 25.425 1.00 65.25 234 LEU A N 1
ATOM 1938 C CA . LEU A 1 234 ? -27.484 -11.283 26.652 1.00 65.25 234 LEU A CA 1
ATOM 1939 C C . LEU A 1 234 ? -27.261 -12.298 27.773 1.00 65.25 234 LEU A C 1
ATOM 1941 O O . LEU A 1 234 ? -28.202 -12.945 28.229 1.00 65.25 234 LEU A O 1
ATOM 1945 N N . VAL A 1 235 ? -26.011 -12.457 28.197 1.00 72.81 235 VAL A N 1
ATOM 1946 C CA . VAL A 1 235 ? -25.639 -13.373 29.276 1.00 72.81 235 VAL A CA 1
ATOM 1947 C C . VAL A 1 235 ? -25.452 -12.561 30.550 1.00 72.81 235 VAL A C 1
ATOM 1949 O O . VAL A 1 235 ? -24.657 -11.622 30.587 1.00 72.81 235 VAL A O 1
ATOM 1952 N N . LEU A 1 236 ? -26.193 -12.922 31.597 1.00 71.62 236 LEU A N 1
ATOM 1953 C CA . LEU A 1 236 ? -26.031 -12.340 32.924 1.00 71.62 236 LEU A CA 1
ATOM 1954 C C . LEU A 1 236 ? -24.820 -12.984 33.605 1.00 71.62 236 LEU A C 1
ATOM 1956 O O . LEU A 1 236 ? -24.820 -14.182 33.891 1.00 71.62 236 LEU A O 1
ATOM 1960 N N . ILE A 1 237 ? -23.786 -12.191 33.860 1.00 72.12 237 ILE A N 1
ATOM 1961 C CA . ILE A 1 237 ? -22.569 -12.615 34.548 1.00 72.12 237 ILE A CA 1
ATOM 1962 C C . ILE A 1 237 ? -22.662 -12.166 36.005 1.00 72.12 237 ILE A C 1
ATOM 1964 O O . ILE A 1 237 ? -22.873 -10.986 36.297 1.00 72.12 237 ILE A O 1
ATOM 1968 N N . ASN A 1 238 ? -22.497 -13.126 36.920 1.00 72.50 238 ASN A N 1
ATOM 1969 C CA . ASN A 1 238 ? -22.474 -12.915 38.372 1.00 72.50 238 ASN A CA 1
ATOM 1970 C C . ASN A 1 238 ? -23.688 -12.138 38.916 1.00 72.50 238 ASN A C 1
ATOM 1972 O O . ASN A 1 238 ? -23.537 -11.332 39.828 1.00 72.50 238 ASN A O 1
ATOM 1976 N N . GLU A 1 239 ? -24.871 -12.335 38.321 1.00 70.44 239 GLU A N 1
ATOM 1977 C CA . GLU A 1 239 ? -26.145 -11.706 38.724 1.00 70.44 239 GLU A CA 1
ATOM 1978 C C . GLU A 1 239 ? -26.161 -10.161 38.742 1.00 70.44 239 GLU A C 1
ATOM 1980 O O . GLU A 1 239 ? -27.126 -9.559 39.207 1.00 70.44 239 GLU A O 1
ATOM 1985 N N . ALA A 1 240 ? -25.131 -9.503 38.200 1.00 66.12 240 ALA A N 1
ATOM 1986 C CA . ALA A 1 240 ? -24.955 -8.052 38.305 1.00 66.12 240 ALA A CA 1
ATOM 1987 C C . ALA A 1 240 ? -24.698 -7.352 36.962 1.00 66.12 240 ALA A C 1
ATOM 1989 O O . ALA A 1 240 ? -24.956 -6.155 36.843 1.00 66.12 240 ALA A O 1
ATOM 1990 N N . LEU A 1 241 ? -24.203 -8.070 35.946 1.00 67.81 241 LEU A N 1
ATOM 1991 C CA . LEU A 1 241 ? -23.813 -7.483 34.664 1.00 67.81 241 LEU A CA 1
ATOM 1992 C C . LEU A 1 241 ? -24.417 -8.260 33.493 1.00 67.81 241 LEU A C 1
ATOM 1994 O O . LEU A 1 241 ? -24.190 -9.460 33.359 1.00 67.81 241 LEU A O 1
ATOM 1998 N N . TRP A 1 242 ? -25.142 -7.566 32.618 1.00 69.75 242 TRP A N 1
ATOM 1999 C CA . TRP A 1 242 ? -25.552 -8.107 31.324 1.00 69.75 242 TRP A CA 1
ATOM 2000 C C . TRP A 1 242 ? -24.452 -7.850 30.297 1.00 69.75 242 TRP A C 1
ATOM 2002 O O . TRP A 1 242 ? -24.143 -6.696 30.003 1.00 69.75 242 TRP A O 1
ATOM 2012 N N . GLU A 1 243 ? -23.876 -8.912 29.739 1.00 75.44 243 GLU A N 1
ATOM 2013 C CA . GLU A 1 243 ? -22.874 -8.818 28.677 1.00 75.44 243 GLU A CA 1
ATOM 2014 C C . GLU A 1 243 ? -23.408 -9.462 27.390 1.00 75.44 243 GLU A C 1
ATOM 2016 O O . GLU A 1 243 ? -24.001 -10.543 27.410 1.00 75.44 243 GLU A O 1
ATOM 2021 N N . LEU A 1 244 ? -23.219 -8.786 26.253 1.00 73.50 244 LEU A N 1
ATOM 2022 C CA . LEU A 1 244 ? -23.559 -9.327 24.937 1.00 73.50 244 LEU A CA 1
ATOM 2023 C C . LEU A 1 244 ? -22.487 -10.337 24.529 1.00 73.50 244 LEU A C 1
ATOM 2025 O O . LEU A 1 244 ? -21.361 -9.960 24.205 1.00 73.50 244 LEU A O 1
ATOM 2029 N N . ARG A 1 245 ? -22.837 -11.625 24.523 1.00 63.38 245 ARG A N 1
ATOM 2030 C CA . ARG A 1 245 ? -21.955 -12.700 24.063 1.00 63.38 245 ARG A CA 1
ATOM 2031 C C . ARG A 1 245 ? -22.429 -13.224 22.717 1.00 63.38 245 ARG A C 1
ATOM 2033 O O . ARG A 1 245 ? -23.530 -13.755 22.596 1.00 63.38 245 ARG A O 1
ATOM 2040 N N . THR A 1 246 ? -21.566 -13.118 21.716 1.00 60.25 246 THR A N 1
ATOM 2041 C CA . THR A 1 246 ? -21.790 -13.717 20.399 1.00 60.25 246 THR A CA 1
ATOM 2042 C C . THR A 1 246 ? -21.294 -15.158 20.423 1.00 60.25 246 THR A C 1
ATOM 2044 O O . THR A 1 246 ? -20.119 -15.396 20.707 1.00 60.25 246 THR A O 1
ATOM 2047 N N . ARG A 1 247 ? -22.178 -16.122 20.152 1.00 58.56 247 ARG A N 1
ATOM 2048 C CA . ARG A 1 247 ? -21.813 -17.532 19.964 1.00 58.56 247 ARG A CA 1
ATOM 2049 C C . ARG A 1 247 ? -22.025 -17.911 18.504 1.00 58.56 247 ARG A C 1
ATOM 2051 O O . ARG A 1 247 ? -23.046 -17.556 17.917 1.00 58.56 247 ARG A O 1
ATOM 2058 N N . GLU A 1 248 ? -21.060 -18.624 17.935 1.00 54.06 248 GLU A N 1
ATOM 2059 C CA . GLU A 1 248 ? -21.215 -19.247 16.623 1.00 54.06 248 GLU A CA 1
ATOM 2060 C C . GLU A 1 248 ? -22.023 -20.531 16.804 1.00 54.06 248 GLU A C 1
ATOM 2062 O O . GLU A 1 248 ? -21.612 -21.426 17.549 1.00 54.06 248 GLU A O 1
ATOM 2067 N N . VAL A 1 249 ? -23.190 -20.611 16.166 1.00 52.91 249 VAL A N 1
ATOM 2068 C CA . VAL A 1 249 ? -23.982 -21.842 16.129 1.00 52.91 249 VAL A CA 1
ATOM 2069 C C . VAL A 1 249 ? -23.799 -22.479 14.760 1.00 52.91 249 VAL A C 1
ATOM 2071 O O . VAL A 1 249 ? -23.972 -21.831 13.726 1.00 52.91 249 VAL A O 1
ATOM 2074 N N . LEU A 1 250 ? -23.397 -23.747 14.771 1.00 47.56 250 LEU A N 1
ATOM 2075 C CA . LEU A 1 250 ? -23.317 -24.580 13.581 1.00 47.56 250 LEU A CA 1
ATOM 2076 C C . LEU A 1 250 ? -24.720 -25.127 13.309 1.00 47.56 250 LEU A C 1
ATOM 2078 O O . LEU A 1 250 ? -25.171 -26.014 14.034 1.00 47.56 250 LEU A O 1
ATOM 2082 N N . ASP A 1 251 ? -25.398 -24.610 12.286 1.00 44.31 251 ASP A N 1
ATOM 2083 C CA . ASP A 1 251 ? -26.541 -25.324 11.715 1.00 44.31 251 ASP A CA 1
ATOM 2084 C C . ASP A 1 251 ? -26.000 -26.595 11.036 1.00 44.31 251 ASP A C 1
ATOM 2086 O O . ASP A 1 251 ? -25.115 -26.519 10.177 1.00 44.31 251 ASP A O 1
ATOM 2090 N N . GLN A 1 252 ? -26.464 -27.757 11.514 1.00 35.34 252 GLN A N 1
ATOM 2091 C CA . GLN A 1 252 ? -26.117 -29.089 11.001 1.00 35.34 252 GLN A CA 1
ATOM 2092 C C . GLN A 1 252 ? -26.702 -29.340 9.611 1.00 35.34 252 GLN A C 1
ATOM 2094 O O . GLN A 1 252 ? -27.877 -28.969 9.388 1.00 35.34 252 GLN A O 1
#